Protein AF-A0A7J8FC69-F1 (afdb_monomer_lite)

Foldseek 3Di:
DDDPPPPPDPDDDPVDLVNVLVVLVVVLVVLVVVLVVLPVVLVVLVVVLVVQVPDDDPSPDDDVVNVVSVVVNVVSVVSNVVSVVVSVVSVVVSVVSVVVVVVVVVVVVVVVVVVVVVVVVVPDDPPDPPDDDDDDPPDDDPDPPPPDDDPPDPPPDPPDDDDDDDDDDDDDDDDDDDDDDPDDQDFDDDDPDGDRDPDDDD

Organism: Molossus molossus (NCBI:txid27622)

Sequence (202 aa):
MHHIRSARRRGSSAMRPTTRLKAGAQMKESAEKNLQAKNLPLDVAIECLTLRDSRRDIDVVKDPVEEELHKEVEAIDATKKALQQKISQAFEKLCLLQEVRQQLNSDHRDKMETLDIDRGCLSLNLKSPNISLKINPTRVPDKPTMNLKPRGLQRNLPSGSGCGRWRKCTVSSSGKRRIPCRRSLSCRRTSGTWRRICTESY

Secondary structure (DSSP, 8-state):
----------------HHHHHHHHHHHHHHHHHHHHHTHHHHHHHHHHHHHHHT--GGG----HHHHHHHHHHHHHHHHHHHHHHHHHHHHHHHHHHHHHHHHHHHHHHHHHHHHHHHHHHHH--TTSTT----S-TT---SS-------------------------PPP--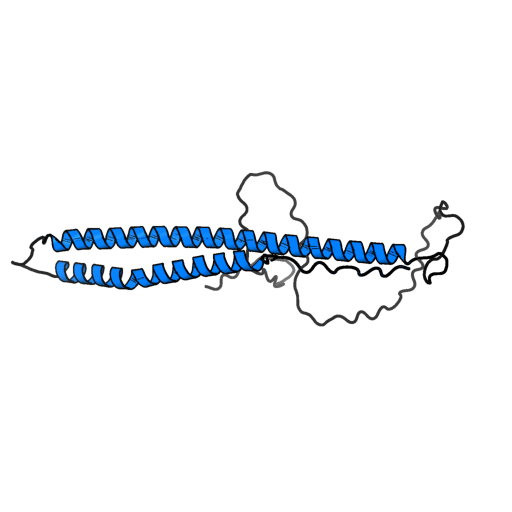---PPP---S-------TTS---------

Structure (mmCIF, N/CA/C/O backbone):
data_AF-A0A7J8FC69-F1
#
_entry.id   AF-A0A7J8FC69-F1
#
loop_
_atom_site.group_PDB
_atom_site.id
_atom_site.type_symbol
_atom_site.label_atom_id
_atom_site.label_alt_id
_atom_site.label_comp_id
_atom_site.label_asym_id
_atom_site.label_entity_id
_atom_site.label_seq_id
_atom_site.pdbx_PDB_ins_code
_atom_site.Cartn_x
_atom_site.Cartn_y
_atom_site.Cartn_z
_atom_site.occupancy
_atom_site.B_iso_or_equiv
_atom_site.auth_seq_id
_atom_site.auth_comp_id
_atom_site.auth_asym_id
_atom_site.auth_atom_id
_atom_site.pdbx_PDB_model_num
ATOM 1 N N . MET A 1 1 ? 10.308 39.105 -46.526 1.00 40.44 1 MET A N 1
ATOM 2 C CA . MET A 1 1 ? 9.694 37.759 -46.634 1.00 40.44 1 MET A CA 1
ATOM 3 C C . MET A 1 1 ? 10.745 36.752 -46.166 1.00 40.44 1 MET A C 1
ATOM 5 O O . MET A 1 1 ? 11.813 36.779 -46.742 1.00 40.44 1 MET A O 1
ATOM 9 N N . HIS A 1 2 ? 10.660 35.940 -45.111 1.00 41.66 2 HIS A N 1
ATOM 10 C CA . HIS A 1 2 ? 9.588 35.449 -44.247 1.00 41.66 2 HIS A CA 1
ATOM 11 C C . HIS A 1 2 ? 10.100 35.360 -42.795 1.00 41.66 2 HIS A C 1
ATOM 13 O O . HIS A 1 2 ? 11.166 34.807 -42.538 1.00 41.66 2 HIS A O 1
ATOM 19 N N . HIS A 1 3 ? 9.308 35.853 -41.841 1.00 45.75 3 HIS A N 1
ATOM 20 C CA . HIS A 1 3 ? 9.455 35.532 -40.424 1.00 45.75 3 HIS A CA 1
ATOM 21 C C . HIS A 1 3 ? 8.975 34.097 -40.180 1.00 45.75 3 HIS A C 1
ATOM 23 O O . HIS A 1 3 ? 7.775 33.838 -40.242 1.00 45.75 3 HIS A O 1
ATOM 29 N N . ILE A 1 4 ? 9.873 33.181 -39.821 1.00 56.91 4 ILE A N 1
ATOM 30 C CA . ILE A 1 4 ? 9.474 31.916 -39.194 1.00 56.91 4 ILE A CA 1
ATOM 31 C C . ILE A 1 4 ? 9.491 32.141 -37.682 1.00 56.91 4 ILE A C 1
ATOM 33 O O . ILE A 1 4 ? 10.480 31.905 -36.990 1.00 56.91 4 ILE A O 1
ATOM 37 N N . ARG A 1 5 ? 8.370 32.648 -37.155 1.00 49.91 5 ARG A N 1
ATOM 38 C CA . ARG A 1 5 ? 8.049 32.518 -35.730 1.00 49.91 5 ARG A CA 1
ATOM 39 C C . ARG A 1 5 ? 7.792 31.036 -35.467 1.00 49.91 5 ARG A C 1
ATOM 41 O O . ARG A 1 5 ? 6.669 30.564 -35.614 1.00 49.91 5 ARG A O 1
ATOM 48 N N . SER A 1 6 ? 8.825 30.302 -35.067 1.00 47.47 6 SER A N 1
ATOM 49 C CA . SER A 1 6 ? 8.649 28.971 -34.492 1.00 47.47 6 SER A CA 1
ATOM 50 C C . SER A 1 6 ? 7.930 29.123 -33.158 1.00 47.47 6 SER A C 1
ATOM 52 O O . SER A 1 6 ? 8.530 29.401 -32.119 1.00 47.47 6 SER A O 1
ATOM 54 N N . ALA A 1 7 ? 6.608 28.984 -33.213 1.00 47.94 7 ALA A N 1
ATOM 55 C CA . ALA A 1 7 ? 5.737 28.867 -32.065 1.00 47.94 7 ALA A CA 1
ATOM 56 C C . ALA A 1 7 ? 6.211 27.684 -31.209 1.00 47.94 7 ALA A C 1
ATOM 58 O O . ALA A 1 7 ? 5.885 26.524 -31.468 1.00 47.94 7 ALA A O 1
ATOM 59 N N . ARG A 1 8 ? 6.998 27.973 -30.168 1.00 55.84 8 ARG A N 1
ATOM 60 C CA . ARG A 1 8 ? 7.216 27.049 -29.057 1.00 55.84 8 ARG A CA 1
ATOM 61 C C . ARG A 1 8 ? 5.843 26.847 -28.423 1.00 55.84 8 ARG A C 1
ATOM 63 O O . ARG A 1 8 ? 5.393 27.702 -27.662 1.00 55.84 8 ARG A O 1
ATOM 70 N N . ARG A 1 9 ? 5.159 25.765 -28.814 1.00 55.59 9 ARG A N 1
ATOM 71 C CA . ARG A 1 9 ? 3.874 25.335 -28.256 1.00 55.59 9 ARG A CA 1
ATOM 72 C C . ARG A 1 9 ? 4.022 25.281 -26.735 1.00 55.59 9 ARG A C 1
ATOM 74 O O . ARG A 1 9 ? 4.600 24.352 -26.182 1.00 55.59 9 ARG A O 1
ATOM 81 N N . ARG A 1 10 ? 3.561 26.338 -26.070 1.00 59.72 10 ARG A N 1
ATOM 82 C CA . ARG A 1 10 ? 3.204 26.323 -24.657 1.00 59.72 10 ARG A CA 1
ATOM 83 C C . ARG A 1 10 ? 1.791 25.753 -24.611 1.00 59.72 10 ARG A C 1
ATOM 85 O O . ARG A 1 10 ? 0.886 26.339 -25.190 1.00 59.72 10 ARG A O 1
ATOM 92 N N . GLY A 1 11 ? 1.647 24.594 -23.985 1.00 43.25 11 GLY A N 1
ATOM 93 C CA . GLY A 1 11 ? 0.393 23.851 -23.840 1.00 43.25 11 GLY A CA 1
ATOM 94 C C . GLY A 1 11 ? 0.705 22.357 -23.909 1.00 43.25 11 GLY A C 1
ATOM 95 O O . GLY A 1 11 ? 1.395 21.926 -24.822 1.00 43.25 11 GLY A O 1
ATOM 96 N N . SER A 1 12 ? 0.334 21.497 -22.975 1.00 43.38 12 SER A N 1
ATOM 97 C CA . SER A 1 12 ? -0.547 21.605 -21.820 1.00 43.38 12 SER A CA 1
ATOM 98 C C . SER A 1 12 ? -0.129 20.507 -20.849 1.00 43.38 12 SER A C 1
ATOM 100 O O . SER A 1 12 ? 0.251 19.427 -21.289 1.00 43.38 12 SER A O 1
ATOM 102 N N . SER A 1 13 ? -0.213 20.781 -19.547 1.00 41.53 13 SER A N 1
ATOM 103 C CA . SER A 1 13 ? -0.458 19.785 -18.494 1.00 41.53 13 SER A CA 1
ATOM 104 C C . SER A 1 13 ? 0.166 18.394 -18.711 1.00 41.53 13 SER A C 1
ATOM 106 O O . SER A 1 13 ? -0.524 17.377 -18.755 1.00 41.53 13 SER A O 1
ATOM 108 N N . ALA A 1 14 ? 1.494 18.315 -18.833 1.00 47.09 14 ALA A N 1
ATOM 109 C CA . ALA A 1 14 ? 2.171 17.047 -18.611 1.00 47.09 14 ALA A CA 1
ATOM 110 C C . ALA A 1 14 ? 2.069 16.767 -17.110 1.00 47.09 14 ALA A C 1
ATOM 112 O O . ALA A 1 14 ? 2.935 17.176 -16.331 1.00 47.09 14 ALA A O 1
ATOM 113 N N . MET A 1 15 ? 0.968 16.136 -16.699 1.00 46.81 15 MET A N 1
ATOM 114 C CA . MET A 1 15 ? 0.813 15.540 -15.383 1.00 46.81 15 MET A CA 1
ATOM 115 C C . MET A 1 15 ? 2.023 14.623 -15.182 1.00 46.81 15 MET A C 1
ATOM 117 O O . MET A 1 15 ? 2.088 13.518 -15.718 1.00 46.81 15 MET A O 1
ATOM 121 N N . ARG A 1 16 ? 3.056 15.144 -14.504 1.00 58.38 16 ARG A N 1
ATOM 122 C CA . ARG A 1 16 ? 4.351 14.469 -14.388 1.00 58.38 16 ARG A CA 1
ATOM 123 C C . ARG A 1 16 ? 4.110 13.079 -13.793 1.00 58.38 16 ARG A C 1
ATOM 125 O O . ARG A 1 16 ? 3.291 12.975 -12.876 1.00 58.38 16 ARG A O 1
ATOM 132 N N . PRO A 1 17 ? 4.873 12.043 -14.186 1.00 59.81 17 PRO A N 1
ATOM 133 C CA . PRO A 1 17 ? 4.832 10.714 -13.558 1.00 59.81 17 PRO A CA 1
ATOM 134 C C . PRO A 1 17 ? 4.949 10.739 -12.019 1.00 59.81 17 PRO A C 1
ATOM 136 O O . PRO A 1 17 ? 4.595 9.787 -11.329 1.00 59.81 17 PRO A O 1
ATOM 139 N N . THR A 1 18 ? 5.430 11.851 -11.458 1.00 66.31 18 THR A N 1
ATOM 140 C CA . THR A 1 18 ? 5.506 12.123 -10.022 1.00 66.31 18 THR A CA 1
ATOM 141 C C . THR A 1 18 ? 4.149 12.317 -9.345 1.00 66.31 18 THR A C 1
ATOM 143 O O . THR A 1 18 ? 4.037 12.010 -8.167 1.00 66.31 18 THR A O 1
ATOM 146 N N . THR A 1 19 ? 3.124 12.799 -10.044 1.00 78.94 19 THR A N 1
ATOM 147 C CA . THR A 1 19 ? 1.795 13.088 -9.470 1.00 78.94 19 THR A CA 1
ATOM 148 C C . THR A 1 19 ? 1.092 11.820 -8.994 1.00 78.94 19 THR A C 1
ATOM 150 O O . THR A 1 19 ? 0.672 11.755 -7.846 1.00 78.94 19 THR A O 1
ATOM 153 N N . ARG A 1 20 ? 1.063 10.771 -9.825 1.00 83.19 20 ARG A N 1
ATOM 154 C CA . ARG A 1 20 ? 0.452 9.478 -9.487 1.00 83.19 20 ARG A CA 1
ATOM 155 C C . ARG A 1 20 ? 1.191 8.763 -8.356 1.00 83.19 20 ARG A C 1
ATOM 157 O O . ARG A 1 20 ? 0.558 8.172 -7.491 1.00 83.19 20 ARG A O 1
ATOM 164 N N . LEU A 1 21 ? 2.523 8.862 -8.333 1.00 87.25 21 LEU A N 1
ATOM 165 C CA . LEU A 1 21 ? 3.351 8.337 -7.242 1.00 87.25 21 LEU A CA 1
ATOM 166 C C . LEU A 1 21 ? 3.119 9.087 -5.926 1.00 87.25 21 LEU A C 1
ATOM 168 O O . LEU A 1 21 ? 3.006 8.455 -4.882 1.00 87.25 21 LEU A O 1
ATOM 172 N N . LYS A 1 22 ? 3.020 10.421 -5.973 1.00 88.69 22 LYS A N 1
ATOM 173 C CA . LYS A 1 22 ? 2.695 11.248 -4.802 1.00 88.69 22 LYS A CA 1
ATOM 174 C C . LYS A 1 22 ? 1.292 10.945 -4.280 1.00 88.69 22 LYS A C 1
ATOM 176 O O . LYS A 1 22 ? 1.143 10.711 -3.090 1.00 88.69 22 LYS A O 1
ATOM 181 N N . ALA A 1 23 ? 0.301 10.872 -5.164 1.00 87.75 23 ALA A N 1
ATOM 182 C CA . ALA A 1 23 ? -1.069 10.521 -4.802 1.00 87.75 23 ALA A CA 1
ATOM 183 C C . ALA A 1 23 ? -1.153 9.115 -4.185 1.00 87.75 23 ALA A C 1
ATOM 185 O O . ALA A 1 23 ? -1.782 8.934 -3.150 1.00 87.75 23 ALA A O 1
ATOM 186 N N . GLY A 1 24 ? -0.464 8.121 -4.761 1.00 86.94 24 GLY A N 1
ATOM 187 C CA . GLY A 1 24 ? -0.402 6.776 -4.183 1.00 86.94 24 GLY A CA 1
ATOM 188 C C . GLY A 1 24 ? 0.260 6.743 -2.800 1.00 86.94 24 GLY A C 1
ATOM 189 O O . GLY A 1 24 ? -0.205 6.022 -1.921 1.00 86.94 24 GLY A O 1
ATOM 190 N N . ALA A 1 25 ? 1.308 7.545 -2.584 1.00 90.50 25 ALA A N 1
ATOM 191 C CA . ALA A 1 25 ? 1.977 7.657 -1.288 1.00 90.50 25 ALA A CA 1
ATOM 192 C C . ALA A 1 25 ? 1.081 8.327 -0.236 1.00 90.50 25 ALA A C 1
ATOM 194 O O . ALA A 1 25 ? 0.984 7.821 0.876 1.00 90.50 25 ALA A O 1
ATOM 195 N N . GLN A 1 26 ? 0.371 9.395 -0.609 1.00 90.56 26 GLN A N 1
ATOM 196 C CA . GLN A 1 26 ? -0.608 10.055 0.259 1.00 90.56 26 GLN A CA 1
ATOM 197 C C . GLN A 1 26 ? -1.747 9.108 0.644 1.00 90.56 26 GLN A C 1
ATOM 199 O O . GLN A 1 26 ? -2.079 9.001 1.815 1.00 90.56 26 GLN A O 1
ATOM 204 N N . MET A 1 27 ? -2.295 8.357 -0.316 1.00 88.62 27 MET A N 1
ATOM 205 C CA . MET A 1 27 ? -3.343 7.362 -0.053 1.00 88.62 27 MET A CA 1
ATOM 206 C C . MET A 1 27 ? -2.881 6.281 0.936 1.00 88.62 27 MET A C 1
ATOM 208 O O . MET A 1 27 ? -3.638 5.905 1.830 1.00 88.62 27 MET A O 1
ATOM 212 N N . LYS A 1 28 ? -1.638 5.795 0.795 1.00 93.25 28 LYS A N 1
ATOM 213 C CA . LYS A 1 28 ? -1.027 4.847 1.738 1.00 93.25 28 LYS A CA 1
ATOM 214 C C . LYS A 1 28 ? -0.892 5.469 3.132 1.00 93.25 28 LYS A C 1
ATOM 216 O O . LYS A 1 28 ? -1.333 4.867 4.103 1.00 93.25 28 LYS A O 1
ATOM 221 N N . GLU A 1 29 ? -0.332 6.672 3.221 1.00 93.25 29 GLU A N 1
ATOM 222 C CA . GLU A 1 29 ? -0.114 7.377 4.490 1.00 93.25 29 GLU A CA 1
ATOM 223 C C . GLU A 1 29 ? -1.435 7.677 5.214 1.00 93.25 29 GLU A C 1
ATOM 225 O O . GLU A 1 29 ? -1.555 7.452 6.416 1.00 93.25 29 GLU A O 1
ATOM 230 N N . SER A 1 30 ? -2.460 8.132 4.491 1.00 91.94 30 SER A N 1
ATOM 231 C CA . SER A 1 30 ? -3.799 8.338 5.047 1.00 91.94 30 SER A CA 1
ATOM 232 C C . SER A 1 30 ? -4.405 7.035 5.572 1.00 91.94 30 SER A C 1
ATOM 234 O O . SER A 1 30 ? -5.019 7.034 6.636 1.00 91.94 30 SER A O 1
ATOM 236 N N . ALA A 1 31 ? -4.212 5.912 4.872 1.00 90.25 31 ALA A N 1
ATOM 237 C CA . ALA A 1 31 ? -4.670 4.608 5.346 1.00 90.25 31 ALA A CA 1
ATOM 238 C C . ALA A 1 31 ? -3.912 4.139 6.603 1.00 90.25 31 ALA A C 1
ATOM 240 O O . ALA A 1 31 ? -4.534 3.585 7.507 1.00 90.25 31 ALA A O 1
ATOM 241 N N . GLU A 1 32 ? -2.606 4.405 6.698 1.00 93.06 32 GLU A N 1
ATOM 242 C CA . GLU A 1 32 ? -1.789 4.124 7.890 1.00 93.06 32 GLU A CA 1
ATOM 243 C C . GLU A 1 32 ? -2.234 4.962 9.096 1.00 93.06 32 GLU A C 1
ATOM 245 O O . GLU A 1 32 ? -2.410 4.421 10.187 1.00 93.06 32 GLU A O 1
ATOM 250 N N . LYS A 1 33 ? -2.514 6.255 8.895 1.00 93.81 33 LYS A N 1
ATOM 251 C CA . LYS A 1 33 ? -3.076 7.129 9.939 1.00 93.81 33 LYS A CA 1
ATOM 252 C C . LYS A 1 33 ? -4.444 6.644 10.410 1.00 93.81 33 LYS A C 1
ATOM 254 O O . LYS A 1 33 ? -4.688 6.573 11.610 1.00 93.81 33 LYS A O 1
ATOM 259 N N . ASN A 1 34 ? -5.316 6.251 9.481 1.00 91.12 34 ASN A N 1
ATOM 260 C CA . ASN A 1 34 ? -6.622 5.689 9.825 1.00 91.12 34 ASN A CA 1
ATOM 261 C C . ASN A 1 34 ? -6.489 4.381 10.615 1.00 91.12 34 ASN A C 1
ATOM 263 O O . ASN A 1 34 ? -7.255 4.163 11.546 1.00 91.12 34 ASN A O 1
ATOM 267 N N . LEU A 1 35 ? -5.516 3.527 10.280 1.00 93.31 35 LEU A N 1
ATOM 268 C CA . LEU A 1 35 ? -5.241 2.302 11.031 1.00 93.31 35 LEU A CA 1
ATOM 269 C C . LEU A 1 35 ? -4.791 2.618 12.466 1.00 93.31 35 LEU A C 1
ATOM 271 O O . LEU A 1 35 ? -5.287 2.006 13.406 1.00 93.31 35 LEU A O 1
ATOM 275 N N . GLN A 1 36 ? -3.898 3.597 12.635 1.00 93.56 36 GLN A N 1
ATOM 276 C CA . GLN A 1 36 ? -3.433 4.045 13.951 1.00 93.56 36 GLN A CA 1
ATOM 277 C C . GLN A 1 36 ? -4.564 4.646 14.790 1.00 93.56 36 GLN A C 1
ATOM 279 O O . GLN A 1 36 ? -4.689 4.324 15.969 1.00 93.56 36 GLN A O 1
ATOM 284 N N . ALA A 1 37 ? -5.434 5.450 14.176 1.00 94.00 37 ALA A N 1
ATOM 285 C CA . ALA A 1 37 ? -6.591 6.041 14.845 1.00 94.00 37 ALA A CA 1
ATOM 286 C C . ALA A 1 37 ? -7.589 4.992 15.372 1.00 94.00 37 ALA A C 1
ATOM 288 O O . ALA A 1 37 ? -8.371 5.295 16.267 1.00 94.00 37 ALA A O 1
ATOM 289 N N . LYS A 1 38 ? -7.569 3.761 14.839 1.00 92.06 38 LYS A N 1
ATOM 290 C CA . LYS A 1 38 ? -8.400 2.642 15.310 1.00 92.06 38 LYS A CA 1
ATOM 291 C C . LYS A 1 38 ? -7.775 1.836 16.453 1.00 92.06 38 LYS A C 1
ATOM 293 O O . LYS A 1 38 ? -8.448 0.958 16.975 1.00 92.06 38 LYS A O 1
ATOM 298 N N . ASN A 1 39 ? -6.532 2.113 16.854 1.00 92.50 39 ASN A N 1
ATOM 299 C CA . ASN A 1 39 ? -5.912 1.431 17.996 1.00 92.50 39 ASN A CA 1
ATOM 300 C C . ASN A 1 39 ? -6.517 1.893 19.323 1.00 92.50 39 ASN A C 1
ATOM 302 O O . ASN A 1 39 ? -7.010 1.062 20.067 1.00 92.50 39 ASN A O 1
ATOM 306 N N . LEU A 1 40 ? -6.595 3.207 19.553 1.00 94.50 40 LEU A N 1
ATOM 307 C CA . LEU A 1 40 ? -7.176 3.756 20.781 1.00 94.50 40 LEU A CA 1
ATOM 308 C C . LEU A 1 40 ? -8.606 3.251 21.077 1.00 94.50 40 LEU A C 1
ATOM 310 O O . LEU A 1 40 ? -8.830 2.781 22.187 1.00 94.50 40 LEU A O 1
ATOM 314 N N . PRO A 1 41 ? -9.578 3.298 20.141 1.00 92.88 41 PRO A N 1
ATOM 315 C CA . PRO A 1 41 ? -10.919 2.782 20.422 1.00 92.88 41 PRO A CA 1
ATOM 316 C C . PRO A 1 41 ? -10.943 1.264 20.649 1.00 92.88 41 PRO A C 1
ATOM 318 O O . PRO A 1 41 ? -11.779 0.792 21.408 1.00 92.88 41 PRO A O 1
ATOM 321 N N . LEU A 1 42 ? -10.023 0.501 20.041 1.00 94.50 42 LEU A N 1
ATOM 322 C CA . LEU A 1 42 ? -9.895 -0.931 20.321 1.00 94.50 42 LEU A CA 1
ATOM 323 C C . LEU A 1 42 ? -9.416 -1.168 21.756 1.00 94.50 42 LEU A C 1
ATOM 325 O O . LEU A 1 42 ? -9.995 -1.987 22.458 1.00 94.50 42 LEU A O 1
ATOM 329 N N . ASP A 1 43 ? -8.385 -0.440 22.185 1.00 94.50 43 ASP A N 1
ATOM 330 C CA . ASP A 1 43 ? -7.809 -0.580 23.524 1.00 94.50 43 ASP A CA 1
ATOM 331 C C . ASP A 1 43 ? -8.847 -0.234 24.601 1.00 94.50 43 ASP A C 1
ATOM 333 O O . ASP A 1 43 ? -9.001 -0.980 25.563 1.00 94.50 43 ASP A O 1
ATOM 337 N N . VAL A 1 44 ? -9.631 0.831 24.392 1.00 95.62 44 VAL A N 1
ATOM 338 C CA . VAL A 1 44 ? -10.727 1.224 25.296 1.00 95.62 44 VAL A CA 1
ATOM 339 C C . VAL A 1 44 ? -11.832 0.165 25.342 1.00 95.62 44 VAL A C 1
ATOM 341 O O . VAL A 1 44 ? -12.317 -0.162 26.424 1.00 95.62 44 VAL A O 1
ATOM 344 N N . ALA A 1 45 ? -12.235 -0.388 24.194 1.00 92.94 45 ALA A N 1
ATOM 345 C CA . ALA A 1 45 ? -13.246 -1.444 24.148 1.00 92.94 45 ALA A CA 1
ATOM 346 C C . ALA A 1 45 ? -12.765 -2.713 24.874 1.00 92.94 45 ALA A C 1
ATOM 348 O O . ALA A 1 45 ? -13.511 -3.303 25.653 1.00 92.94 45 ALA A O 1
ATOM 349 N N . ILE A 1 46 ? -11.498 -3.098 24.690 1.00 93.81 46 ILE A N 1
ATOM 350 C CA . ILE A 1 46 ? -10.892 -4.221 25.415 1.00 93.81 46 ILE A CA 1
ATOM 351 C C . ILE A 1 46 ? -10.837 -3.922 26.915 1.00 93.81 46 ILE A C 1
ATOM 353 O O . ILE A 1 46 ? -11.251 -4.761 27.707 1.00 93.81 46 ILE A O 1
ATOM 357 N N . GLU A 1 47 ? -10.386 -2.734 27.321 1.00 94.38 47 GLU A N 1
ATOM 358 C CA . GLU A 1 47 ? -10.333 -2.341 28.733 1.00 94.38 47 GLU A CA 1
ATOM 359 C C . GLU A 1 47 ? -11.724 -2.426 29.379 1.00 94.38 47 GLU A C 1
ATOM 361 O O . GLU A 1 47 ? -11.890 -3.025 30.442 1.00 94.38 47 GLU A O 1
ATOM 366 N N . CYS A 1 48 ? -12.757 -1.933 28.697 1.00 92.31 48 CYS A N 1
ATOM 367 C CA . CYS A 1 48 ? -14.129 -1.999 29.187 1.00 92.31 48 CYS A CA 1
ATOM 368 C C . CYS A 1 48 ? -14.653 -3.443 29.314 1.00 92.31 48 CYS A C 1
ATOM 370 O O . CYS A 1 48 ? -15.372 -3.731 30.273 1.00 92.31 48 CYS A O 1
ATOM 372 N N . LEU A 1 49 ? -14.282 -4.354 28.403 1.00 91.00 49 LEU A N 1
ATOM 373 C CA . LEU A 1 49 ? -14.550 -5.791 2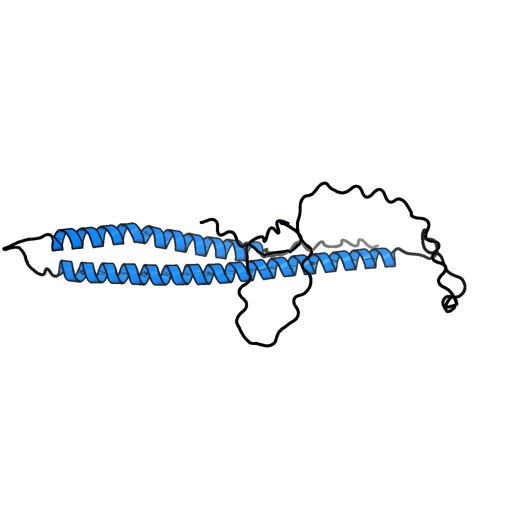8.556 1.00 91.00 49 LEU A CA 1
ATOM 374 C C . LEU A 1 49 ? -13.809 -6.363 29.769 1.00 91.00 49 LEU A C 1
ATOM 376 O O . LEU A 1 49 ? -14.437 -6.978 30.622 1.00 91.00 49 LEU A O 1
ATOM 380 N N . THR A 1 50 ? -12.513 -6.076 29.925 1.00 91.38 50 THR A N 1
ATOM 381 C CA . THR A 1 50 ? -11.731 -6.593 31.062 1.00 91.38 50 THR A CA 1
ATOM 382 C C . THR A 1 50 ? -12.266 -6.124 32.418 1.00 91.38 50 THR A C 1
ATOM 384 O O . THR A 1 50 ? -12.277 -6.891 33.380 1.00 91.38 50 THR A O 1
ATOM 387 N N . LEU A 1 51 ? -12.763 -4.884 32.508 1.00 90.12 51 LEU A N 1
ATOM 388 C CA . LEU A 1 51 ? -13.412 -4.370 33.715 1.00 90.12 51 LEU A CA 1
ATOM 389 C C . LEU A 1 51 ? -14.734 -5.095 34.003 1.00 90.12 51 LEU A C 1
ATOM 391 O O . LEU A 1 51 ? -15.030 -5.366 35.167 1.00 90.12 51 LEU A O 1
ATOM 395 N N . ARG A 1 52 ? -15.515 -5.448 32.975 1.00 86.50 52 ARG A N 1
ATOM 396 C CA . ARG A 1 52 ? -16.744 -6.245 33.141 1.00 86.50 52 ARG A CA 1
ATOM 397 C C . ARG A 1 52 ? -16.451 -7.685 33.549 1.00 86.50 52 ARG A C 1
ATOM 399 O O . ARG A 1 52 ? -17.082 -8.164 34.486 1.00 86.50 52 ARG A O 1
ATOM 406 N N . ASP A 1 53 ? -15.434 -8.304 32.958 1.00 85.56 53 ASP A N 1
ATOM 407 C CA . ASP A 1 53 ? -14.968 -9.652 33.312 1.00 85.56 53 ASP A CA 1
ATOM 408 C C . ASP A 1 53 ? -14.444 -9.737 34.754 1.00 85.56 53 ASP A C 1
ATOM 410 O O . ASP A 1 53 ? -14.409 -10.809 35.355 1.00 85.56 53 ASP A O 1
ATOM 414 N N . SER A 1 54 ? -14.027 -8.606 35.335 1.00 84.88 54 SER A N 1
ATOM 415 C CA . SER A 1 54 ? -13.511 -8.551 36.706 1.00 84.88 54 SER A CA 1
ATOM 416 C C . SER A 1 54 ? -14.592 -8.600 37.798 1.00 84.88 54 SER A C 1
ATOM 418 O O . SER A 1 54 ? -14.248 -8.737 38.978 1.00 84.88 54 SER A O 1
ATOM 420 N N . ARG A 1 55 ? -15.881 -8.500 37.431 1.00 84.88 55 ARG A N 1
ATOM 421 C CA . ARG A 1 55 ? -17.016 -8.577 38.368 1.00 84.88 55 ARG A CA 1
ATOM 422 C C . ARG A 1 55 ? -17.060 -9.951 39.048 1.00 84.88 55 ARG A C 1
ATOM 424 O O . ARG A 1 55 ? -16.781 -10.976 38.430 1.00 84.88 55 ARG A O 1
ATOM 431 N N . ARG A 1 56 ? -17.400 -9.981 40.339 1.00 77.94 56 ARG A N 1
ATOM 432 C CA . ARG A 1 56 ? -17.471 -11.207 41.155 1.00 77.94 56 ARG A CA 1
ATOM 433 C C . ARG A 1 56 ? -18.817 -11.303 41.869 1.00 77.94 56 ARG A C 1
ATOM 435 O O . ARG A 1 56 ? -19.482 -10.296 42.092 1.00 77.94 56 ARG A O 1
ATOM 442 N N . ASP A 1 57 ? -19.171 -12.523 42.253 1.00 73.06 57 ASP A N 1
ATOM 443 C CA . ASP A 1 57 ? -20.328 -12.854 43.088 1.00 73.06 57 ASP A CA 1
ATOM 444 C C . ASP A 1 57 ? -21.689 -12.463 42.472 1.00 73.06 57 ASP A C 1
ATOM 446 O O . ASP A 1 57 ? -22.062 -12.989 41.427 1.00 73.06 57 ASP A O 1
ATOM 450 N N . ILE A 1 58 ? -22.470 -11.595 43.121 1.00 61.62 58 ILE A N 1
ATOM 451 C CA . ILE A 1 58 ? -23.886 -11.331 42.784 1.00 61.62 58 ILE A CA 1
ATOM 452 C C . ILE A 1 58 ? -24.028 -10.532 41.466 1.00 61.62 58 ILE A C 1
ATOM 454 O O . ILE A 1 58 ? -25.079 -10.572 40.832 1.00 61.62 58 ILE A O 1
ATOM 458 N N . ASP A 1 59 ? -22.952 -9.875 41.016 1.00 68.19 59 ASP A N 1
ATOM 459 C CA . ASP A 1 59 ? -22.898 -9.019 39.819 1.00 68.19 59 ASP A CA 1
ATOM 460 C C . ASP A 1 59 ? -22.448 -9.752 38.537 1.00 68.19 59 ASP A C 1
ATOM 462 O O . ASP A 1 59 ? -22.126 -9.111 37.530 1.00 68.19 59 ASP A O 1
ATOM 466 N N . VAL A 1 60 ? -22.423 -11.093 38.535 1.00 70.12 60 VAL A N 1
ATOM 467 C CA . VAL A 1 60 ? -22.193 -11.898 37.317 1.00 70.12 60 VAL A CA 1
ATOM 468 C C . VAL A 1 60 ? -23.466 -11.891 36.465 1.00 70.12 60 VAL A C 1
ATOM 470 O O . VAL A 1 60 ? -24.222 -12.860 36.393 1.00 70.12 60 VAL A O 1
ATOM 473 N N . VAL A 1 61 ? -23.720 -10.748 35.836 1.00 71.75 61 VAL A N 1
ATOM 474 C CA . VAL A 1 61 ? -24.843 -10.521 34.929 1.00 71.75 61 VAL A CA 1
ATOM 475 C C . VAL A 1 61 ? -24.291 -10.324 33.527 1.00 71.75 61 VAL A C 1
ATOM 477 O O . VAL A 1 61 ? -23.422 -9.484 33.308 1.00 71.75 61 VAL A O 1
ATOM 480 N N . LYS A 1 62 ? -24.811 -11.101 32.573 1.00 75.62 62 LYS A N 1
ATOM 481 C CA . LYS A 1 62 ? -24.554 -10.867 31.152 1.00 75.62 62 LYS A CA 1
ATOM 482 C C . LYS A 1 62 ? -25.390 -9.683 30.695 1.00 75.62 62 LYS A C 1
ATOM 484 O O . LYS A 1 62 ? -26.604 -9.803 30.526 1.00 75.62 62 LYS A O 1
ATOM 489 N N . ASP A 1 63 ? -24.726 -8.550 30.518 1.00 83.69 63 ASP A N 1
ATOM 490 C CA . ASP A 1 63 ? -25.369 -7.315 30.094 1.00 83.69 63 ASP A CA 1
ATOM 491 C C . ASP A 1 63 ? -25.447 -7.253 28.559 1.00 83.69 63 ASP A C 1
ATOM 493 O O . ASP A 1 63 ? -24.482 -7.610 27.878 1.00 83.69 63 ASP A O 1
ATOM 497 N N . PRO A 1 64 ? -26.517 -6.683 27.976 1.00 86.56 64 PRO A N 1
ATOM 498 C CA . PRO A 1 64 ? -26.576 -6.445 26.529 1.00 86.56 64 PRO A CA 1
ATOM 499 C C . PRO A 1 64 ? -25.427 -5.544 26.042 1.00 86.56 64 PRO A C 1
ATOM 501 O O . PRO A 1 64 ? -25.020 -5.608 24.887 1.00 86.56 64 PRO A O 1
ATOM 504 N N . VAL A 1 65 ? -24.859 -4.719 26.928 1.00 87.38 65 VAL A N 1
ATOM 505 C CA . VAL A 1 65 ? -23.719 -3.849 26.609 1.00 87.38 65 VAL A CA 1
ATOM 506 C C . VAL A 1 65 ? -22.420 -4.643 26.419 1.00 87.38 65 VAL A C 1
ATOM 508 O O . VAL A 1 65 ? -21.540 -4.199 25.689 1.00 87.38 65 VAL A O 1
ATOM 511 N N . GLU A 1 66 ? -22.274 -5.803 27.059 1.00 88.06 66 GLU A N 1
ATOM 512 C CA . GLU A 1 66 ? -21.126 -6.696 26.857 1.00 88.06 66 GLU A CA 1
ATOM 513 C C . GLU A 1 66 ? -21.161 -7.320 25.456 1.00 88.06 66 GLU A C 1
ATOM 515 O O . GLU A 1 66 ? -20.158 -7.291 24.742 1.00 88.06 66 GLU A O 1
ATOM 520 N N . GLU A 1 67 ? -22.340 -7.771 25.011 1.00 89.88 67 GLU A N 1
ATOM 521 C CA . GLU A 1 67 ? -22.540 -8.275 23.647 1.00 89.88 67 GLU A CA 1
ATOM 522 C C . GLU A 1 67 ? -22.243 -7.206 22.587 1.00 89.88 67 GLU A C 1
ATOM 524 O O . GLU A 1 67 ? -21.575 -7.487 21.590 1.00 89.88 67 GLU A O 1
ATOM 529 N N . GLU A 1 68 ? -22.701 -5.968 22.797 1.00 92.44 68 GLU A N 1
ATOM 530 C CA . GLU A 1 68 ? -22.404 -4.863 21.880 1.00 92.44 68 GLU A CA 1
ATOM 531 C C . GLU A 1 68 ? -20.912 -4.496 21.862 1.00 92.44 68 GLU A C 1
ATOM 533 O O . GLU A 1 68 ? -20.374 -4.212 20.792 1.00 92.44 68 GLU A O 1
ATOM 538 N N . LEU A 1 69 ? -20.205 -4.579 22.997 1.00 93.12 69 LEU A N 1
ATOM 539 C CA . LEU A 1 69 ? -18.752 -4.369 23.021 1.00 93.12 69 LEU A CA 1
ATOM 540 C C . LEU A 1 69 ? -17.997 -5.445 22.239 1.00 93.12 69 LEU A C 1
ATOM 542 O O . LEU A 1 69 ? -17.054 -5.124 21.516 1.00 93.12 69 LEU A O 1
ATOM 546 N N . HIS A 1 70 ? -18.406 -6.711 22.341 1.00 93.25 70 HIS A N 1
ATOM 547 C CA . HIS A 1 70 ? -17.816 -7.774 21.526 1.00 93.25 70 HIS A CA 1
ATOM 548 C C . HIS A 1 70 ? -18.014 -7.512 20.029 1.00 93.25 70 HIS A C 1
ATOM 550 O O . HIS A 1 70 ? -17.054 -7.604 19.259 1.00 93.25 70 HIS A O 1
ATOM 556 N N . LYS A 1 71 ? -19.222 -7.100 19.617 1.00 94.75 71 LYS A N 1
ATOM 557 C CA . LYS A 1 71 ? -19.496 -6.701 18.225 1.00 94.75 71 LYS A CA 1
ATOM 558 C C . LYS A 1 71 ? -18.639 -5.510 17.793 1.00 94.75 71 LYS A C 1
ATOM 560 O O . LYS A 1 71 ? -18.151 -5.487 16.663 1.00 94.75 71 LYS A O 1
ATOM 565 N N . GLU A 1 72 ? -18.435 -4.527 18.669 1.00 94.19 72 GLU A N 1
ATOM 566 C CA . GLU A 1 72 ? -17.579 -3.371 18.394 1.00 94.19 72 GLU A CA 1
ATOM 567 C C . GLU A 1 72 ? -16.117 -3.787 18.175 1.00 94.19 72 GLU A C 1
ATOM 569 O O . GLU A 1 72 ? -15.513 -3.390 17.174 1.00 94.19 72 GLU A O 1
ATOM 574 N N . VAL A 1 73 ? -15.565 -4.638 19.046 1.00 95.12 73 VAL A N 1
ATOM 575 C CA . VAL A 1 73 ? -14.205 -5.183 18.906 1.00 95.12 73 VAL A CA 1
ATOM 576 C C . VAL A 1 73 ? -14.052 -5.926 17.578 1.00 95.12 73 VAL A C 1
ATOM 578 O O . VAL A 1 73 ? -13.127 -5.639 16.812 1.00 95.12 73 VAL A O 1
ATOM 581 N N . GLU A 1 74 ? -14.989 -6.818 17.248 1.00 95.75 74 GLU A N 1
ATOM 582 C CA . GLU A 1 74 ? -14.984 -7.553 15.979 1.00 95.75 74 GLU A CA 1
ATOM 583 C C . GLU A 1 74 ? -15.045 -6.617 14.762 1.00 95.75 74 GLU A C 1
ATOM 585 O O . GLU A 1 74 ? -14.301 -6.794 13.789 1.00 95.75 74 GLU A O 1
ATOM 590 N N . ALA A 1 75 ? -15.893 -5.586 14.813 1.00 96.12 75 ALA A N 1
ATOM 591 C CA . ALA A 1 75 ? -16.031 -4.603 13.744 1.00 96.12 75 ALA A CA 1
ATOM 592 C C . ALA A 1 75 ? -14.760 -3.753 13.565 1.00 96.12 75 ALA A C 1
ATOM 594 O O . ALA A 1 75 ? -14.335 -3.485 12.428 1.00 96.12 75 ALA A O 1
ATOM 595 N N . ILE A 1 76 ? -14.120 -3.342 14.665 1.00 94.50 76 ILE A N 1
ATOM 596 C CA . ILE A 1 76 ? -12.853 -2.607 14.632 1.00 94.50 76 ILE A CA 1
ATOM 597 C C . ILE A 1 76 ? -11.752 -3.492 14.042 1.00 94.50 76 ILE A C 1
ATOM 599 O O . ILE A 1 76 ? -11.038 -3.044 13.139 1.00 94.50 76 ILE A O 1
ATOM 603 N N . ASP A 1 77 ? -11.650 -4.753 14.454 1.00 95.25 77 ASP A N 1
ATOM 604 C CA . ASP A 1 77 ? -10.654 -5.689 13.929 1.00 95.25 77 ASP A CA 1
ATOM 605 C C . ASP A 1 77 ? -10.857 -6.009 12.448 1.00 95.25 77 ASP A C 1
ATOM 607 O O . ASP A 1 77 ? -9.894 -6.024 11.670 1.00 95.25 77 ASP A O 1
ATOM 611 N N . ALA A 1 78 ? -12.103 -6.207 12.014 1.00 95.88 78 ALA A N 1
ATOM 612 C CA . ALA A 1 78 ? -12.433 -6.362 10.600 1.00 95.88 78 ALA A CA 1
ATOM 613 C C . ALA A 1 78 ? -11.994 -5.128 9.793 1.00 95.88 78 ALA A C 1
ATOM 615 O O . ALA A 1 78 ? -11.367 -5.250 8.734 1.00 95.88 78 ALA A O 1
ATOM 616 N N . THR A 1 79 ? -12.241 -3.929 10.329 1.00 94.88 79 THR A N 1
ATOM 617 C CA . THR A 1 79 ? -11.820 -2.666 9.712 1.00 94.88 79 THR A CA 1
ATOM 618 C C . THR A 1 79 ? -10.294 -2.543 9.653 1.00 94.88 79 THR A C 1
ATOM 620 O O . THR A 1 79 ? -9.751 -2.162 8.611 1.00 94.88 79 THR A O 1
ATOM 623 N N . LYS A 1 80 ? -9.573 -2.909 10.723 1.00 95.12 80 LYS A N 1
ATOM 624 C CA . LYS A 1 80 ? -8.099 -2.909 10.765 1.00 95.12 80 LYS A CA 1
ATOM 625 C C . LYS A 1 80 ? -7.516 -3.861 9.722 1.00 95.12 80 LYS A C 1
ATOM 627 O O . LYS A 1 80 ? -6.642 -3.450 8.957 1.00 95.12 80 LYS A O 1
ATOM 632 N N . LYS A 1 81 ? -8.042 -5.086 9.616 1.00 95.50 81 LYS A N 1
ATOM 633 C CA . LYS A 1 81 ? -7.636 -6.068 8.592 1.00 95.50 81 LYS A CA 1
ATOM 634 C C . LYS A 1 81 ? -7.856 -5.528 7.177 1.00 95.50 81 LYS A C 1
ATOM 636 O O . LYS A 1 81 ? -6.954 -5.596 6.341 1.00 95.50 81 LYS A O 1
ATOM 641 N N . ALA A 1 82 ? -9.016 -4.927 6.910 1.00 95.31 82 ALA A N 1
ATOM 642 C CA . ALA A 1 82 ? -9.313 -4.328 5.610 1.00 95.31 82 ALA A CA 1
ATOM 643 C C . ALA A 1 82 ? -8.371 -3.154 5.273 1.00 95.31 82 ALA A C 1
ATOM 645 O O . ALA A 1 82 ? -7.914 -3.026 4.133 1.00 95.31 82 ALA A O 1
ATOM 646 N N . LEU A 1 83 ? -8.044 -2.302 6.251 1.00 94.12 83 LEU A N 1
ATOM 647 C CA . LEU A 1 83 ? -7.084 -1.207 6.080 1.00 94.12 83 LEU A CA 1
ATOM 648 C C . LEU A 1 83 ? -5.668 -1.729 5.810 1.00 94.12 83 LEU A C 1
ATOM 650 O O . LEU A 1 83 ? -5.020 -1.250 4.881 1.00 94.12 83 LEU A O 1
ATOM 654 N N . GLN A 1 84 ? -5.211 -2.744 6.545 1.00 95.62 84 GLN A N 1
ATOM 655 C CA . GLN A 1 84 ? -3.913 -3.389 6.318 1.00 95.62 84 GLN A CA 1
ATOM 656 C C . GLN A 1 84 ? -3.806 -3.973 4.906 1.00 95.62 84 GLN A C 1
ATOM 658 O O . GLN A 1 84 ? -2.827 -3.720 4.206 1.00 95.62 84 GLN A O 1
ATOM 663 N N . GLN A 1 85 ? -4.838 -4.682 4.439 1.00 95.75 85 GLN A N 1
ATOM 664 C CA . GLN A 1 85 ? -4.880 -5.197 3.068 1.00 95.75 85 GLN A CA 1
ATOM 665 C C . GLN A 1 85 ? -4.778 -4.070 2.032 1.00 95.75 85 GLN A C 1
ATOM 667 O O . GLN A 1 85 ? -4.012 -4.178 1.072 1.00 95.75 85 GLN A O 1
ATOM 672 N N . LYS A 1 86 ? -5.504 -2.963 2.233 1.00 93.31 86 LYS A N 1
ATOM 673 C CA . LYS A 1 86 ? -5.431 -1.789 1.349 1.00 93.31 86 LYS A CA 1
ATOM 674 C C . LYS A 1 86 ? -4.043 -1.147 1.350 1.00 93.31 86 LYS A C 1
ATOM 676 O O . LYS A 1 86 ? -3.572 -0.758 0.282 1.00 93.31 86 LYS A O 1
ATOM 681 N N . ILE A 1 87 ? -3.378 -1.063 2.505 1.00 94.62 87 ILE A N 1
ATOM 682 C CA . ILE A 1 87 ? -2.004 -0.549 2.621 1.00 94.62 87 ILE A CA 1
ATOM 683 C C . ILE A 1 87 ? -1.045 -1.425 1.810 1.00 94.62 87 ILE A C 1
ATOM 685 O O . ILE A 1 87 ? -0.288 -0.893 0.995 1.00 94.62 87 ILE A O 1
ATOM 689 N N . SER A 1 88 ? -1.119 -2.750 1.960 1.00 94.62 88 SER A N 1
ATOM 690 C CA . SER A 1 88 ? -0.285 -3.693 1.204 1.00 94.62 88 SER A CA 1
ATOM 691 C C . SER A 1 88 ? -0.500 -3.560 -0.306 1.00 94.62 88 SER A C 1
ATOM 693 O O . SER A 1 88 ? 0.457 -3.378 -1.057 1.00 94.62 88 SER A O 1
ATOM 695 N N . GLN A 1 89 ? -1.757 -3.528 -0.758 1.00 93.56 89 GLN A N 1
ATOM 696 C CA . GLN A 1 89 ? -2.086 -3.346 -2.178 1.00 93.56 89 GLN A CA 1
ATOM 697 C C . GLN A 1 89 ? -1.607 -1.993 -2.728 1.00 93.56 89 GLN A C 1
ATOM 699 O O . GLN A 1 89 ? -1.142 -1.902 -3.868 1.00 93.56 89 GLN A O 1
ATOM 704 N N . ALA A 1 90 ? -1.734 -0.916 -1.948 1.00 91.44 90 ALA A N 1
ATOM 705 C CA . ALA A 1 90 ? -1.244 0.403 -2.337 1.00 91.44 90 ALA A CA 1
ATOM 706 C C . ALA A 1 90 ? 0.289 0.423 -2.433 1.00 91.44 90 ALA A C 1
ATOM 708 O O . ALA A 1 90 ? 0.840 1.001 -3.372 1.00 91.44 90 ALA A O 1
ATOM 709 N N . PHE A 1 91 ? 0.974 -0.245 -1.504 1.00 93.62 91 PHE A N 1
ATOM 710 C CA . PHE A 1 91 ? 2.425 -0.376 -1.501 1.00 93.62 91 PHE A CA 1
ATOM 711 C C . PHE A 1 91 ? 2.940 -1.147 -2.723 1.00 93.62 91 PHE A C 1
ATOM 713 O O . PHE A 1 91 ? 3.834 -0.661 -3.414 1.00 93.62 91 PHE A O 1
ATOM 720 N N . GLU A 1 92 ? 2.329 -2.283 -3.062 1.00 94.31 92 GLU A N 1
ATOM 721 C CA . GLU A 1 92 ? 2.672 -3.053 -4.266 1.00 94.31 92 GLU A CA 1
ATOM 722 C C . GLU A 1 92 ? 2.538 -2.204 -5.537 1.00 94.31 92 GLU A C 1
ATOM 724 O O . GLU A 1 92 ? 3.462 -2.125 -6.352 1.00 94.31 92 GLU A O 1
ATOM 729 N N . LYS A 1 93 ? 1.416 -1.487 -5.680 1.00 91.19 93 LYS A N 1
ATOM 730 C CA . LYS A 1 93 ? 1.189 -0.572 -6.809 1.00 91.19 93 LYS A CA 1
ATOM 731 C C . LYS A 1 93 ? 2.234 0.541 -6.862 1.00 91.19 93 LYS A C 1
ATOM 733 O O . LYS A 1 93 ? 2.680 0.906 -7.950 1.00 91.19 93 LYS A O 1
ATOM 738 N N . LEU A 1 94 ? 2.639 1.083 -5.714 1.00 93.75 94 LEU A N 1
ATOM 739 C CA . LEU A 1 94 ? 3.697 2.090 -5.643 1.00 93.75 94 LEU A CA 1
ATOM 740 C C . LEU A 1 94 ? 5.040 1.540 -6.116 1.00 93.75 94 LEU A C 1
ATOM 742 O O . LEU A 1 94 ? 5.722 2.222 -6.882 1.00 93.75 94 LEU A O 1
ATOM 746 N N . CYS A 1 95 ? 5.408 0.324 -5.712 1.00 93.25 95 CYS A N 1
ATOM 747 C CA . CYS A 1 95 ? 6.631 -0.325 -6.177 1.00 93.25 95 CYS A CA 1
ATOM 748 C C . CYS A 1 95 ? 6.630 -0.489 -7.700 1.00 93.25 95 CYS A C 1
ATOM 750 O O . CYS A 1 95 ? 7.561 -0.023 -8.357 1.00 93.25 95 CYS A O 1
ATOM 752 N N . LEU A 1 96 ? 5.548 -1.026 -8.268 1.00 93.94 96 LEU A N 1
ATOM 753 C CA . LEU A 1 96 ? 5.413 -1.201 -9.718 1.00 93.94 96 LEU A CA 1
ATOM 754 C C . LEU A 1 96 ? 5.519 0.130 -10.473 1.00 93.94 96 LEU A C 1
ATOM 756 O O . LEU A 1 96 ? 6.253 0.250 -11.452 1.00 93.94 96 LEU A O 1
ATOM 760 N N . LEU A 1 97 ? 4.828 1.172 -10.002 1.00 91.69 97 LEU A N 1
ATOM 761 C CA . LEU A 1 97 ? 4.899 2.496 -10.625 1.00 91.69 97 LEU A CA 1
ATOM 762 C C . LEU A 1 97 ? 6.306 3.109 -10.532 1.00 91.69 97 LEU A C 1
ATOM 764 O O . LEU A 1 97 ? 6.726 3.832 -11.439 1.00 91.69 97 LEU A O 1
ATOM 768 N N . GLN A 1 98 ? 7.045 2.846 -9.451 1.00 93.12 98 GLN A N 1
ATOM 769 C CA . GLN A 1 98 ? 8.428 3.303 -9.307 1.00 93.12 98 GLN A CA 1
ATOM 770 C C . GLN A 1 98 ? 9.369 2.593 -10.281 1.00 93.12 98 GLN A C 1
ATOM 772 O O . GLN A 1 98 ? 10.218 3.267 -10.869 1.00 93.12 98 GLN A O 1
ATOM 777 N N . GLU A 1 99 ? 9.205 1.285 -10.464 1.00 93.50 99 GLU A N 1
ATOM 778 C CA . GLU A 1 99 ? 9.975 0.479 -11.417 1.00 93.50 99 GLU A CA 1
ATOM 779 C C . GLU A 1 99 ? 9.729 0.943 -12.852 1.00 93.50 99 GLU A C 1
ATOM 781 O O . GLU A 1 99 ? 10.675 1.286 -13.561 1.00 93.50 99 GLU A O 1
ATOM 786 N N . VAL A 1 100 ? 8.461 1.080 -13.252 1.00 92.31 100 VAL A N 1
ATOM 787 C CA . VAL A 1 100 ? 8.095 1.582 -14.587 1.00 92.31 100 VAL A CA 1
ATOM 788 C C . VAL A 1 100 ? 8.679 2.974 -14.823 1.00 92.31 100 VAL A C 1
ATOM 790 O O . VAL A 1 100 ? 9.240 3.244 -15.882 1.00 92.31 100 VAL A O 1
ATOM 793 N N . ARG A 1 101 ? 8.623 3.867 -13.826 1.00 91.25 101 ARG A N 1
ATOM 794 C CA . ARG A 1 101 ? 9.246 5.194 -13.930 1.00 91.25 101 ARG A CA 1
ATOM 795 C C . ARG A 1 101 ? 10.758 5.102 -14.145 1.00 91.25 101 ARG A C 1
ATOM 797 O O . ARG A 1 101 ? 11.302 5.887 -14.916 1.00 91.25 101 ARG A O 1
ATOM 804 N N . GLN A 1 102 ? 11.448 4.218 -13.426 1.00 92.00 102 GLN A N 1
ATOM 805 C CA . GLN A 1 102 ? 12.892 4.041 -13.585 1.00 92.00 102 GLN A CA 1
ATOM 806 C C . GLN A 1 102 ? 13.229 3.521 -14.980 1.00 92.00 102 GLN A C 1
ATOM 808 O O . GLN A 1 102 ? 14.112 4.089 -15.615 1.00 92.00 102 GLN A O 1
ATOM 813 N N . GLN A 1 103 ? 12.482 2.532 -15.473 1.00 94.31 103 GLN A N 1
ATOM 814 C CA . GLN A 1 103 ? 12.666 1.994 -16.817 1.00 94.31 103 GLN A CA 1
ATOM 815 C C . GLN A 1 103 ? 12.477 3.075 -17.884 1.00 94.31 103 GLN A C 1
ATOM 817 O O . GLN A 1 103 ? 13.377 3.308 -18.681 1.00 94.31 103 GLN A O 1
ATOM 822 N N . LEU A 1 104 ? 11.368 3.820 -17.830 1.00 93.12 104 LEU A N 1
ATOM 823 C CA . LEU A 1 104 ? 11.095 4.899 -18.784 1.00 93.12 104 LEU A CA 1
ATOM 824 C C . LEU A 1 104 ? 12.166 5.994 -18.763 1.00 93.12 104 LEU A C 1
ATOM 826 O O . LEU A 1 104 ? 12.502 6.552 -19.804 1.00 93.12 104 LEU A O 1
ATOM 830 N N . ASN A 1 105 ? 12.709 6.317 -17.587 1.00 92.19 105 ASN A N 1
ATOM 831 C CA . ASN A 1 105 ? 13.791 7.291 -17.475 1.00 92.19 105 ASN A CA 1
ATOM 832 C C . ASN A 1 105 ? 15.098 6.778 -18.088 1.00 92.19 105 ASN A C 1
ATOM 834 O O . ASN A 1 105 ? 15.836 7.577 -18.662 1.00 92.19 105 ASN A O 1
ATOM 838 N N . SER A 1 106 ? 15.397 5.486 -17.954 1.00 93.94 106 SER A N 1
ATOM 839 C CA . SER A 1 106 ? 16.543 4.864 -18.620 1.00 93.94 106 SER A CA 1
ATOM 840 C C . SER A 1 106 ? 16.348 4.866 -20.134 1.00 93.94 106 SER A C 1
ATOM 842 O O . SER A 1 106 ? 17.164 5.455 -20.830 1.00 93.94 106 SER A O 1
ATOM 844 N N . ASP A 1 107 ? 15.207 4.378 -20.630 1.00 95.00 107 ASP A N 1
ATOM 845 C CA . ASP A 1 107 ? 14.898 4.360 -22.067 1.00 95.00 107 ASP A CA 1
ATOM 846 C C . ASP A 1 107 ? 14.950 5.770 -22.680 1.00 95.00 107 ASP A C 1
ATOM 848 O O . ASP A 1 107 ? 15.377 5.967 -23.817 1.00 95.00 107 ASP A O 1
ATOM 852 N N . HIS A 1 108 ? 14.504 6.781 -21.928 1.00 94.94 108 HIS A N 1
ATOM 853 C CA . HIS A 1 108 ? 14.603 8.173 -22.350 1.00 94.94 108 HIS A CA 1
ATOM 854 C C . HIS A 1 108 ? 16.061 8.635 -22.460 1.00 94.94 108 HIS A C 1
ATOM 856 O O . HIS A 1 108 ? 16.399 9.333 -23.412 1.00 94.94 108 HIS A O 1
ATOM 862 N N . ARG A 1 109 ? 16.926 8.285 -21.501 1.00 95.19 109 ARG A N 1
ATOM 863 C CA . ARG A 1 109 ? 18.358 8.622 -21.565 1.00 95.19 109 ARG A CA 1
ATOM 864 C C . ARG A 1 109 ? 19.028 7.944 -22.751 1.00 95.19 109 ARG A C 1
ATOM 866 O O . ARG A 1 109 ? 19.707 8.634 -23.499 1.00 95.19 109 ARG A O 1
ATOM 873 N N . ASP A 1 110 ? 18.750 6.665 -22.971 1.00 95.44 110 ASP A N 1
ATOM 874 C CA . ASP A 1 110 ? 19.330 5.893 -24.073 1.00 95.44 110 ASP A CA 1
ATOM 875 C C . ASP A 1 110 ? 18.928 6.485 -25.437 1.00 95.44 110 ASP A C 1
ATOM 877 O O . ASP A 1 110 ? 19.752 6.620 -26.343 1.00 95.44 110 ASP A O 1
ATOM 881 N N . LYS A 1 111 ? 17.670 6.932 -25.580 1.00 95.81 111 LYS A N 1
ATOM 882 C CA . LYS A 1 111 ? 17.210 7.657 -26.779 1.00 95.81 111 LYS A CA 1
ATOM 883 C C . LYS A 1 111 ? 17.920 8.996 -26.965 1.00 95.81 111 LYS A C 1
ATOM 885 O O . LYS A 1 111 ? 18.209 9.364 -28.099 1.00 95.81 111 LYS A O 1
ATOM 890 N N . MET A 1 112 ? 18.175 9.735 -25.885 1.00 96.69 112 MET A N 1
ATOM 891 C CA . MET A 1 112 ? 18.914 10.999 -25.968 1.00 96.69 112 MET A CA 1
ATOM 892 C C . MET A 1 112 ? 20.371 10.767 -26.363 1.00 96.69 112 MET A C 1
ATOM 894 O O . MET A 1 112 ? 20.857 11.452 -27.253 1.00 96.69 112 MET A O 1
ATOM 898 N N . GLU A 1 113 ? 21.026 9.762 -25.781 1.00 95.31 113 GLU A N 1
ATOM 899 C CA . GLU A 1 113 ? 22.393 9.377 -26.142 1.00 95.31 113 GLU A CA 1
ATOM 900 C C . GLU A 1 113 ? 22.485 8.958 -27.614 1.00 95.31 113 GLU A C 1
ATOM 902 O O . GLU A 1 113 ? 23.348 9.446 -28.339 1.00 95.31 113 GLU A O 1
ATOM 907 N N . THR A 1 114 ? 21.548 8.129 -28.085 1.00 94.62 114 THR A N 1
ATOM 908 C CA . THR A 1 114 ? 21.487 7.719 -29.498 1.00 94.62 114 THR A CA 1
ATOM 909 C C . THR A 1 114 ? 21.334 8.932 -30.418 1.00 94.62 114 THR A C 1
ATOM 911 O O . THR A 1 114 ? 22.064 9.065 -31.393 1.00 94.62 114 THR A O 1
ATOM 914 N N . LEU A 1 115 ? 20.444 9.869 -30.073 1.00 95.44 115 LEU A N 1
ATOM 915 C CA . LEU A 1 115 ? 20.247 11.093 -30.852 1.00 95.44 115 LEU A CA 1
ATOM 916 C C . LEU A 1 115 ? 21.475 12.008 -30.850 1.00 95.44 115 LEU A C 1
ATOM 918 O O . LEU A 1 115 ? 21.739 12.673 -31.850 1.00 95.44 115 LEU A O 1
ATOM 922 N N . ASP A 1 116 ? 22.221 12.069 -29.751 1.00 93.69 116 ASP A N 1
ATOM 923 C CA . ASP A 1 116 ? 23.455 12.850 -29.682 1.00 93.69 116 ASP A CA 1
ATOM 924 C C . ASP A 1 116 ? 24.576 12.209 -30.513 1.00 93.69 116 ASP A C 1
ATOM 926 O O . ASP A 1 116 ? 25.323 12.928 -31.181 1.00 93.69 116 ASP A O 1
ATOM 930 N N . ILE A 1 117 ? 24.638 10.874 -30.566 1.00 93.06 117 ILE A N 1
ATOM 931 C CA . ILE A 1 117 ? 25.516 10.142 -31.490 1.00 93.06 117 ILE A CA 1
ATOM 932 C C . ILE A 1 117 ? 25.124 10.435 -32.941 1.00 93.06 117 ILE A C 1
ATOM 934 O O . ILE A 1 117 ? 25.991 10.809 -33.728 1.00 93.06 117 ILE A O 1
ATOM 938 N N . ASP A 1 118 ? 23.837 10.346 -33.287 1.00 93.69 118 ASP A N 1
ATOM 939 C CA . ASP A 1 118 ? 23.346 10.616 -34.644 1.00 93.69 118 ASP A CA 1
ATOM 940 C C . ASP A 1 118 ? 23.662 12.051 -35.082 1.00 93.69 118 ASP A C 1
ATOM 942 O O . ASP A 1 118 ? 24.127 12.286 -36.198 1.00 93.69 118 ASP A O 1
ATOM 946 N N . ARG A 1 119 ? 23.482 13.029 -34.185 1.00 92.00 119 ARG A N 1
ATOM 947 C CA . ARG A 1 119 ? 23.899 14.424 -34.412 1.00 92.00 119 ARG A CA 1
ATOM 948 C C . ARG A 1 119 ? 25.403 14.537 -34.625 1.00 92.00 119 ARG A C 1
ATOM 950 O O . ARG A 1 119 ? 25.833 15.270 -35.515 1.00 9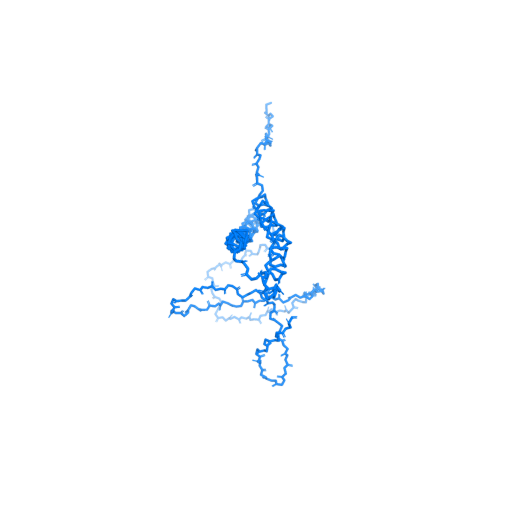2.00 119 ARG A O 1
ATOM 957 N N . GLY A 1 120 ? 26.187 13.806 -33.835 1.00 86.62 120 GLY A N 1
ATOM 958 C CA . GLY A 1 120 ? 27.627 13.675 -34.012 1.00 86.62 120 GLY A CA 1
ATOM 959 C C . GLY A 1 120 ? 27.963 13.187 -35.418 1.00 86.62 120 GLY A C 1
ATOM 960 O O . GLY A 1 120 ? 28.665 13.884 -36.145 1.00 86.62 120 GLY A O 1
ATOM 961 N N . CYS A 1 121 ? 27.394 12.060 -35.845 1.00 84.56 121 CYS A N 1
ATOM 962 C CA . CYS A 1 121 ? 27.590 11.486 -37.175 1.00 84.56 121 CYS A CA 1
ATOM 963 C C . CYS A 1 121 ? 27.168 12.432 -38.307 1.00 84.56 121 CYS A C 1
ATOM 965 O O . CYS A 1 121 ? 27.914 12.579 -39.270 1.00 84.56 121 CYS A O 1
ATOM 967 N N . LEU A 1 122 ? 26.028 13.118 -38.179 1.00 85.12 122 LEU A N 1
ATOM 968 C CA . LEU A 1 122 ? 25.566 14.106 -39.163 1.00 85.12 122 LEU A CA 1
ATOM 969 C C . LEU A 1 122 ? 26.511 15.310 -39.290 1.00 85.12 122 LEU A C 1
ATOM 971 O O . LEU A 1 122 ? 26.613 15.903 -40.360 1.00 85.12 122 LEU A O 1
ATOM 975 N N . SER A 1 123 ? 27.202 15.684 -38.211 1.00 81.12 123 SER A N 1
ATOM 976 C CA . SER A 1 123 ? 28.180 16.778 -38.225 1.00 81.12 123 SER A CA 1
ATOM 977 C C . SER A 1 123 ? 29.534 16.395 -38.844 1.00 81.12 123 SER A C 1
ATOM 979 O O . SER A 1 123 ? 30.329 17.279 -39.181 1.00 81.12 123 SER A O 1
ATOM 981 N N . LEU A 1 124 ? 29.807 15.096 -39.024 1.00 79.62 124 LEU A N 1
ATOM 982 C CA . LEU A 1 124 ? 31.038 14.615 -39.646 1.00 79.62 124 LEU A CA 1
ATOM 983 C C . LEU A 1 124 ? 30.987 14.842 -41.163 1.00 79.62 124 LEU A C 1
ATOM 985 O O . LEU A 1 124 ? 30.251 14.186 -41.890 1.00 79.62 124 LEU A O 1
ATOM 989 N N . ASN A 1 125 ? 31.836 15.743 -41.650 1.00 71.19 125 ASN A N 1
ATOM 990 C CA . ASN A 1 125 ? 32.109 15.947 -43.076 1.00 71.19 125 ASN A CA 1
ATOM 991 C C . ASN A 1 125 ? 33.511 15.436 -43.427 1.00 71.19 125 ASN A C 1
ATOM 993 O O . ASN A 1 125 ? 34.360 15.381 -42.543 1.00 71.19 125 ASN A O 1
ATOM 997 N N . LEU A 1 126 ? 33.810 15.175 -44.709 1.00 65.69 126 LEU A N 1
ATOM 998 C CA . LEU A 1 126 ? 35.128 14.715 -45.217 1.00 65.69 126 LEU A CA 1
ATOM 999 C C . LEU A 1 126 ? 36.338 15.559 -44.757 1.00 65.69 126 LEU A C 1
ATOM 1001 O O . LEU A 1 126 ? 37.472 15.099 -44.821 1.00 65.69 126 LEU A O 1
ATOM 1005 N N . LYS A 1 127 ? 36.099 16.794 -44.301 1.00 66.56 127 LYS A N 1
ATOM 1006 C CA . LYS A 1 127 ? 37.106 17.732 -43.776 1.00 66.56 127 LYS A CA 1
ATOM 1007 C C . LYS A 1 127 ? 37.213 17.743 -42.244 1.00 66.56 127 LYS A C 1
ATOM 1009 O O . LYS A 1 127 ? 37.958 18.551 -41.699 1.00 66.56 127 LYS A O 1
ATOM 1014 N N . SER A 1 128 ? 36.433 16.928 -41.537 1.00 68.44 128 SER A N 1
ATOM 1015 C CA . SER A 1 128 ? 36.429 16.928 -40.074 1.00 68.44 128 SER A CA 1
ATOM 1016 C C . SER A 1 128 ? 37.646 16.177 -39.509 1.00 68.44 128 SER A C 1
ATOM 1018 O O . SER A 1 128 ? 38.084 15.169 -40.075 1.00 68.44 128 SER A O 1
ATOM 1020 N N . PRO A 1 129 ? 38.244 16.674 -38.412 1.00 63.53 129 PRO A N 1
ATOM 1021 C CA . PRO A 1 129 ? 39.415 16.050 -37.811 1.00 63.53 129 PRO A CA 1
ATOM 1022 C C . PRO A 1 129 ? 39.034 14.695 -37.188 1.00 63.53 129 PRO A C 1
ATOM 1024 O O . PRO A 1 129 ? 38.007 14.591 -36.527 1.00 63.53 129 PRO A O 1
ATOM 1027 N N . ASN A 1 130 ? 39.889 13.679 -37.365 1.00 61.31 130 ASN A N 1
ATOM 1028 C CA . ASN A 1 130 ? 39.716 12.252 -37.007 1.00 61.31 130 ASN A CA 1
ATOM 1029 C C . ASN A 1 130 ? 39.027 11.326 -38.025 1.00 61.31 130 ASN A C 1
ATOM 1031 O O . ASN A 1 130 ? 38.957 10.126 -37.753 1.00 61.31 130 ASN A O 1
ATOM 1035 N N . ILE A 1 131 ? 38.621 11.785 -39.214 1.00 64.94 131 ILE A N 1
ATOM 1036 C CA . ILE A 1 131 ? 38.271 10.843 -40.291 1.00 64.94 131 ILE A CA 1
ATOM 1037 C C . ILE A 1 131 ? 39.525 10.524 -41.115 1.00 64.94 131 ILE A C 1
ATOM 1039 O O . ILE A 1 131 ? 39.973 11.324 -41.930 1.00 64.94 131 ILE A O 1
ATOM 1043 N N . SER A 1 132 ? 40.121 9.350 -40.899 1.00 67.19 132 SER A N 1
ATOM 1044 C CA . SER A 1 132 ? 41.183 8.831 -41.768 1.00 67.19 132 SER A CA 1
ATOM 1045 C C . SER A 1 132 ? 40.552 7.943 -42.838 1.00 67.19 132 SER A C 1
ATOM 1047 O O . SER A 1 132 ? 40.104 6.833 -42.549 1.00 67.19 132 SER A O 1
ATOM 1049 N N . LEU A 1 133 ? 40.489 8.439 -44.076 1.00 65.69 133 LEU A N 1
ATOM 1050 C CA . LEU A 1 133 ? 40.077 7.637 -45.225 1.00 65.69 133 LEU A CA 1
ATOM 1051 C C . LEU A 1 133 ? 41.201 6.648 -45.546 1.00 65.69 133 LEU A C 1
ATOM 1053 O O . LEU A 1 133 ? 42.236 7.018 -46.101 1.00 65.69 133 LEU A O 1
ATOM 1057 N N . LYS A 1 134 ? 41.019 5.381 -45.168 1.00 66.62 134 LYS A N 1
ATOM 1058 C CA . LYS A 1 134 ? 41.925 4.317 -45.601 1.00 66.62 134 LYS A CA 1
ATOM 1059 C C . LYS A 1 134 ? 41.702 4.057 -47.085 1.00 66.62 134 LYS A C 1
ATOM 1061 O O . LYS A 1 134 ? 40.606 3.691 -47.503 1.00 66.62 134 LYS A O 1
ATOM 1066 N N . ILE A 1 135 ? 42.760 4.220 -47.866 1.00 62.03 135 ILE A N 1
ATOM 1067 C CA . ILE A 1 135 ? 42.783 3.836 -49.273 1.00 62.03 135 ILE A CA 1
ATOM 1068 C C . ILE A 1 135 ? 42.717 2.296 -49.305 1.00 62.03 135 ILE A C 1
ATOM 1070 O O . ILE A 1 135 ? 43.608 1.636 -48.770 1.00 62.03 135 ILE A O 1
ATOM 1074 N N . ASN A 1 136 ? 41.649 1.747 -49.901 1.00 55.50 136 ASN A N 1
ATOM 1075 C CA . ASN A 1 136 ? 41.268 0.320 -49.988 1.00 55.50 136 ASN A CA 1
ATOM 1076 C C . ASN A 1 136 ? 40.564 -0.279 -48.739 1.00 55.50 136 ASN A C 1
ATOM 1078 O O . ASN A 1 136 ? 41.208 -0.948 -47.928 1.00 55.50 136 ASN A O 1
ATOM 1082 N N . PRO A 1 137 ? 39.228 -0.115 -48.598 1.00 62.34 137 PRO A N 1
ATOM 1083 C CA . PRO A 1 137 ? 38.451 -0.629 -47.458 1.00 62.34 137 PRO A CA 1
ATOM 1084 C C . PRO A 1 137 ? 38.277 -2.160 -47.438 1.00 62.34 137 PRO A C 1
ATOM 1086 O O . PRO A 1 137 ? 37.930 -2.721 -46.404 1.00 62.34 137 PRO A O 1
ATOM 1089 N N . THR A 1 138 ? 38.523 -2.841 -48.557 1.00 66.56 138 THR A N 1
ATOM 1090 C CA . THR A 1 138 ? 38.348 -4.295 -48.734 1.00 66.56 138 THR A CA 1
ATOM 1091 C C . THR A 1 138 ? 39.600 -5.122 -48.437 1.00 66.56 138 THR A C 1
ATOM 1093 O O . THR A 1 138 ? 39.550 -6.349 -48.496 1.00 66.56 138 THR A O 1
ATOM 1096 N N . ARG A 1 139 ? 40.734 -4.494 -48.100 1.00 63.72 139 ARG A N 1
ATOM 1097 C CA . ARG A 1 139 ? 41.975 -5.219 -47.802 1.00 63.72 139 ARG A CA 1
ATOM 1098 C C . ARG A 1 139 ? 41.963 -5.739 -46.361 1.00 63.72 139 ARG A C 1
ATOM 1100 O O . ARG A 1 139 ? 42.212 -4.981 -45.424 1.00 63.72 139 ARG A O 1
ATOM 1107 N N . VAL A 1 140 ? 41.733 -7.039 -46.188 1.00 61.50 140 VAL A N 1
ATOM 1108 C CA . VAL A 1 140 ? 42.004 -7.740 -44.924 1.00 61.50 140 VAL A CA 1
ATOM 1109 C C . VAL A 1 140 ? 43.526 -7.910 -44.800 1.00 61.50 140 VAL A C 1
ATOM 1111 O O . VAL A 1 140 ? 44.140 -8.456 -45.713 1.00 61.50 140 VAL A O 1
ATOM 1114 N N . PRO A 1 141 ? 44.183 -7.393 -43.747 1.00 62.06 141 PRO A N 1
ATOM 1115 C CA . PRO A 1 141 ? 45.615 -7.602 -43.564 1.00 62.06 141 PRO A CA 1
ATOM 1116 C C . PRO A 1 141 ? 45.885 -9.052 -43.137 1.00 62.06 141 PRO A C 1
ATOM 1118 O O . PRO A 1 141 ? 45.307 -9.517 -42.158 1.00 62.06 141 PRO A O 1
ATOM 1121 N N . ASP A 1 142 ? 46.812 -9.736 -43.812 1.00 61.31 142 ASP A N 1
ATOM 1122 C CA . ASP A 1 142 ? 47.122 -11.159 -43.575 1.00 61.31 142 ASP A CA 1
ATOM 1123 C C . ASP A 1 142 ? 47.707 -11.468 -42.184 1.00 61.31 142 ASP A C 1
ATOM 1125 O O . ASP A 1 142 ? 47.888 -12.630 -41.827 1.00 61.31 142 ASP A O 1
ATOM 1129 N N . LYS A 1 143 ? 48.029 -10.448 -41.375 1.00 59.59 143 LYS A N 1
ATOM 1130 C CA . LYS A 1 143 ? 48.548 -10.597 -40.006 1.00 59.59 143 LYS A CA 1
ATOM 1131 C C . LYS A 1 143 ? 48.119 -9.397 -39.153 1.00 59.59 143 LYS A C 1
ATOM 1133 O O . LYS A 1 143 ? 48.353 -8.260 -39.574 1.00 59.59 143 LYS A O 1
ATOM 1138 N N . PRO A 1 144 ? 47.554 -9.585 -37.948 1.00 54.09 144 PRO A N 1
ATOM 1139 C CA . PRO A 1 144 ? 47.291 -8.471 -37.050 1.00 54.09 144 PRO A CA 1
ATOM 1140 C C . PRO A 1 144 ? 48.606 -8.024 -36.398 1.00 54.09 144 PRO A C 1
ATOM 1142 O O . PRO A 1 144 ? 49.040 -8.577 -35.390 1.00 54.09 144 PRO A O 1
ATOM 1145 N N . THR A 1 145 ? 49.258 -7.000 -36.949 1.00 55.66 145 THR A N 1
ATOM 1146 C CA . THR A 1 145 ? 50.308 -6.269 -36.231 1.00 55.66 145 THR A CA 1
ATOM 1147 C C . THR A 1 145 ? 49.661 -5.440 -35.123 1.00 55.66 145 THR A C 1
ATOM 1149 O O . THR A 1 145 ? 49.223 -4.308 -35.320 1.00 55.66 145 THR A O 1
ATOM 1152 N N . MET A 1 146 ? 49.597 -6.020 -33.924 1.00 52.31 146 MET A N 1
ATOM 1153 C CA . MET A 1 146 ? 49.324 -5.301 -32.681 1.00 52.31 146 MET A CA 1
ATOM 1154 C C . MET A 1 146 ? 50.484 -4.336 -32.397 1.00 52.31 146 MET A C 1
ATOM 1156 O O . MET A 1 146 ? 51.410 -4.658 -31.666 1.00 52.31 146 MET A O 1
ATOM 1160 N N . ASN A 1 147 ? 50.436 -3.140 -32.980 1.00 51.66 147 ASN A N 1
ATOM 1161 C CA . ASN A 1 147 ? 51.236 -1.996 -32.549 1.00 51.66 147 ASN A CA 1
ATOM 1162 C C . ASN A 1 147 ? 50.296 -0.887 -32.075 1.00 51.66 147 ASN A C 1
ATOM 1164 O O . ASN A 1 147 ? 50.097 0.133 -32.732 1.00 51.66 147 ASN A O 1
ATOM 1168 N N . LEU A 1 148 ? 49.702 -1.102 -30.903 1.00 50.88 148 LEU A N 1
ATOM 1169 C CA . LEU A 1 148 ? 49.124 -0.027 -30.107 1.00 50.88 148 LEU A CA 1
ATOM 1170 C C . LEU A 1 148 ? 50.124 0.320 -29.006 1.00 50.88 148 LEU A C 1
ATOM 1172 O O . LEU A 1 148 ? 50.191 -0.329 -27.966 1.00 50.88 148 LEU A O 1
ATOM 1176 N N . LYS A 1 149 ? 50.902 1.376 -29.257 1.00 40.47 149 LYS A N 1
ATOM 1177 C CA . LYS A 1 149 ? 51.607 2.132 -28.216 1.00 40.47 149 LYS A CA 1
ATOM 1178 C C . LYS A 1 149 ? 50.568 2.517 -27.149 1.00 40.47 149 LYS A C 1
ATOM 1180 O O . LYS A 1 149 ? 49.508 3.030 -27.528 1.00 40.47 149 LYS A O 1
ATOM 1185 N N . PRO A 1 150 ? 50.816 2.297 -25.848 1.00 39.69 150 PRO A N 1
ATOM 1186 C CA . PRO A 1 150 ? 49.849 2.657 -24.826 1.00 39.69 150 PRO A CA 1
ATOM 1187 C C . PRO A 1 150 ? 49.747 4.183 -24.796 1.00 39.69 150 PRO A C 1
ATOM 1189 O O . PRO A 1 150 ? 50.663 4.871 -24.351 1.00 39.69 150 PRO A O 1
ATOM 1192 N N . ARG A 1 151 ? 48.637 4.740 -25.293 1.00 43.88 151 ARG A N 1
ATOM 1193 C CA . ARG A 1 151 ? 48.276 6.113 -24.939 1.00 43.88 151 ARG A CA 1
ATOM 1194 C C . ARG A 1 151 ? 47.942 6.083 -23.457 1.00 43.88 151 ARG A C 1
ATOM 1196 O O . ARG A 1 151 ? 46.920 5.523 -23.065 1.00 43.88 151 ARG A O 1
ATOM 1203 N N . GLY A 1 152 ? 48.824 6.657 -22.646 1.00 43.84 152 GLY A N 1
ATOM 1204 C CA . GLY A 1 152 ? 48.501 7.041 -21.284 1.00 43.84 152 GLY A CA 1
ATOM 1205 C C . GLY A 1 152 ? 47.322 8.007 -21.320 1.00 43.84 152 GLY A C 1
ATOM 1206 O O . GLY A 1 152 ? 47.500 9.204 -21.498 1.00 43.84 152 GLY A O 1
ATOM 1207 N N . LEU A 1 153 ? 46.108 7.478 -21.182 1.00 41.38 153 LEU A N 1
ATOM 1208 C CA . LEU A 1 153 ? 44.991 8.249 -20.672 1.00 41.38 153 LEU A CA 1
ATOM 1209 C C . LEU A 1 153 ? 45.138 8.208 -19.152 1.00 41.38 153 LEU A C 1
ATOM 1211 O O . LEU A 1 153 ? 44.869 7.178 -18.525 1.00 41.38 153 LEU A O 1
ATOM 1215 N N . GLN A 1 154 ? 45.573 9.322 -18.565 1.00 43.19 154 GLN A N 1
ATOM 1216 C CA . GLN A 1 154 ? 45.257 9.628 -17.176 1.00 43.19 154 GLN A CA 1
ATOM 1217 C C . GLN A 1 154 ? 43.737 9.559 -17.039 1.00 43.19 154 GLN A C 1
ATOM 1219 O O . GLN A 1 154 ? 42.999 10.478 -17.388 1.00 43.19 154 GLN A O 1
ATOM 1224 N N . ARG A 1 155 ? 43.258 8.410 -16.566 1.00 39.06 155 ARG A N 1
ATOM 1225 C CA . ARG A 1 155 ? 41.930 8.292 -15.993 1.00 39.06 155 ARG A CA 1
ATOM 1226 C C . ARG A 1 155 ? 41.993 9.051 -14.681 1.00 39.06 155 ARG A C 1
ATOM 1228 O O . ARG A 1 155 ? 42.443 8.504 -13.680 1.00 39.06 155 ARG A O 1
ATOM 1235 N N . ASN A 1 156 ? 41.543 10.299 -14.695 1.00 39.25 156 ASN A N 1
ATOM 1236 C CA . ASN A 1 156 ? 40.990 10.887 -13.489 1.00 39.25 156 ASN A CA 1
ATOM 1237 C C . ASN A 1 156 ? 39.802 10.000 -13.100 1.00 39.25 156 ASN A C 1
ATOM 1239 O O . ASN A 1 156 ? 38.731 10.070 -13.703 1.00 39.25 156 ASN A O 1
ATOM 1243 N N . LEU A 1 157 ? 40.039 9.075 -12.166 1.00 43.19 157 LEU A N 1
ATOM 1244 C CA . LEU A 1 157 ? 38.971 8.423 -11.428 1.00 43.19 157 LEU A CA 1
ATOM 1245 C C . LEU A 1 157 ? 38.230 9.533 -10.676 1.00 43.19 157 LEU A C 1
ATOM 1247 O O . LEU A 1 157 ? 38.867 10.235 -9.889 1.00 43.19 157 LEU A O 1
ATOM 1251 N N . PRO A 1 158 ? 36.904 9.668 -10.815 1.00 38.97 158 PRO A N 1
ATOM 1252 C CA . PRO A 1 158 ? 36.136 10.201 -9.713 1.00 38.97 158 PRO A CA 1
ATOM 1253 C C . PRO A 1 158 ? 36.299 9.193 -8.573 1.00 38.97 158 PRO A C 1
ATOM 1255 O O . PRO A 1 158 ? 35.937 8.020 -8.704 1.00 38.97 158 PRO A O 1
ATOM 1258 N N . SER A 1 159 ? 36.887 9.637 -7.469 1.00 50.06 159 SER A N 1
ATOM 1259 C CA . SER A 1 159 ? 36.776 8.990 -6.169 1.00 50.06 159 SER A CA 1
ATOM 1260 C C . SER A 1 159 ? 35.292 8.935 -5.793 1.00 50.06 159 SER A C 1
ATOM 1262 O O . SER A 1 159 ? 34.736 9.841 -5.187 1.00 50.06 159 SER A O 1
ATOM 1264 N N . GLY A 1 160 ? 34.623 7.875 -6.232 1.00 40.09 160 GLY A N 1
ATOM 1265 C CA . GLY A 1 160 ? 33.208 7.641 -5.999 1.00 40.09 160 GLY A CA 1
ATOM 1266 C C . GLY A 1 160 ? 32.992 6.172 -5.698 1.00 40.09 160 GLY A C 1
ATOM 1267 O O . GLY A 1 160 ? 32.911 5.338 -6.596 1.00 40.09 160 GLY A O 1
ATOM 1268 N N . SER A 1 161 ? 32.930 5.857 -4.412 1.00 50.72 161 SER A N 1
ATOM 1269 C CA . SER A 1 161 ? 32.389 4.616 -3.874 1.00 50.72 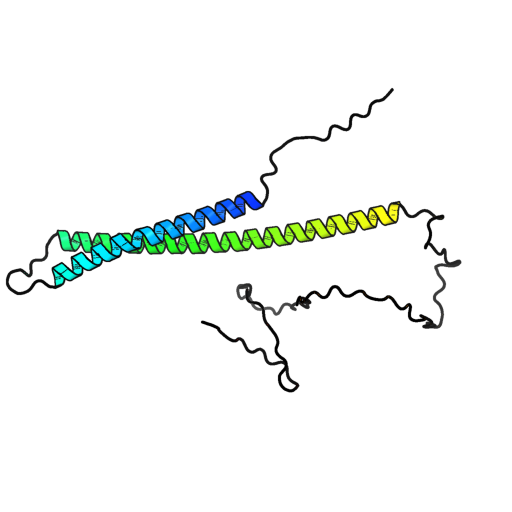161 SER A CA 1
ATOM 1270 C C . SER A 1 161 ? 31.034 4.297 -4.524 1.00 50.72 161 SER A C 1
ATOM 1272 O O . SER A 1 161 ? 30.075 5.050 -4.389 1.00 50.72 161 SER A O 1
ATOM 1274 N N . GLY A 1 162 ? 30.923 3.170 -5.233 1.00 37.78 162 GLY A N 1
ATOM 1275 C CA . GLY A 1 162 ? 29.644 2.779 -5.826 1.00 37.78 162 GLY A CA 1
ATOM 1276 C C . GLY A 1 162 ? 29.668 1.421 -6.512 1.00 37.78 162 GLY A C 1
ATOM 1277 O O . GLY A 1 162 ? 30.140 1.280 -7.634 1.00 37.78 162 GLY A O 1
ATOM 1278 N N . CYS A 1 163 ? 29.136 0.409 -5.831 1.00 41.75 163 CYS A N 1
ATOM 1279 C CA . CYS A 1 163 ? 28.882 -0.920 -6.382 1.00 41.75 163 CYS A CA 1
ATOM 1280 C C . CYS A 1 163 ? 27.933 -0.861 -7.594 1.00 41.75 163 CYS A C 1
ATOM 1282 O O . CYS A 1 163 ? 26.902 -0.198 -7.521 1.00 41.75 163 CYS A O 1
ATOM 1284 N N . GLY A 1 164 ? 28.192 -1.648 -8.649 1.00 38.38 164 GLY A N 1
ATOM 1285 C CA . GLY A 1 164 ? 27.139 -1.970 -9.621 1.00 38.38 164 GLY A CA 1
ATOM 1286 C C . GLY A 1 164 ? 27.591 -2.433 -11.004 1.00 38.38 164 GLY A C 1
ATOM 1287 O O . GLY A 1 164 ? 27.481 -1.690 -11.971 1.00 38.38 164 GLY A O 1
ATOM 1288 N N . ARG A 1 165 ? 27.995 -3.701 -11.144 1.00 37.34 165 ARG A N 1
ATOM 1289 C CA . ARG A 1 165 ? 27.928 -4.413 -12.433 1.00 37.34 165 ARG A CA 1
ATOM 1290 C C . ARG A 1 165 ? 27.218 -5.747 -12.218 1.00 37.34 165 ARG A C 1
ATOM 1292 O O . ARG A 1 165 ? 27.851 -6.754 -11.914 1.00 37.34 165 ARG A O 1
ATOM 1299 N N . TRP A 1 166 ? 25.895 -5.741 -12.356 1.00 36.97 166 TRP A N 1
ATOM 1300 C CA . TRP A 1 166 ? 25.083 -6.956 -12.365 1.00 36.97 166 TRP A CA 1
ATOM 1301 C C . TRP A 1 166 ? 25.212 -7.626 -13.736 1.00 36.97 166 TRP A C 1
ATOM 1303 O O . TRP A 1 166 ? 24.837 -7.056 -14.760 1.00 36.97 166 TRP A O 1
ATOM 1313 N N . ARG A 1 167 ? 25.802 -8.825 -13.765 1.00 41.22 167 ARG A N 1
ATOM 1314 C CA . ARG A 1 167 ? 25.772 -9.711 -14.936 1.00 41.22 167 ARG A CA 1
ATOM 1315 C C . ARG A 1 167 ? 24.420 -10.431 -14.994 1.00 41.22 167 ARG A C 1
ATOM 1317 O O . ARG A 1 167 ? 23.814 -10.715 -13.968 1.00 41.22 167 ARG A O 1
ATOM 1324 N N . LYS A 1 168 ? 23.991 -10.694 -16.228 1.00 37.47 168 LYS A N 1
ATOM 1325 C CA . LYS A 1 168 ? 22.741 -11.336 -16.660 1.00 37.47 168 LYS A CA 1
ATOM 1326 C C . LYS A 1 168 ? 22.386 -12.590 -15.842 1.00 37.47 168 LYS A C 1
ATOM 1328 O O . LYS A 1 168 ? 23.213 -13.488 -15.717 1.00 37.47 168 LYS A O 1
ATOM 1333 N N . CYS A 1 169 ? 21.136 -12.679 -15.385 1.00 31.23 169 CYS A N 1
ATOM 1334 C CA . CYS A 1 169 ? 20.529 -13.940 -14.959 1.00 31.23 169 CYS A CA 1
ATOM 1335 C C . CYS A 1 169 ? 20.076 -14.719 -16.200 1.00 31.23 169 CYS A C 1
ATOM 1337 O O . CYS A 1 169 ? 19.234 -14.236 -16.959 1.00 31.23 169 CYS A O 1
ATOM 1339 N N . THR A 1 170 ? 20.626 -15.913 -16.404 1.00 38.66 170 THR A N 1
ATOM 1340 C CA . THR A 1 170 ? 20.068 -16.923 -17.306 1.00 38.66 170 THR A CA 1
ATOM 1341 C C . THR A 1 170 ? 18.751 -17.452 -16.736 1.00 38.66 170 THR A C 1
ATOM 1343 O O . THR A 1 170 ? 18.598 -17.629 -15.527 1.00 38.66 170 THR A O 1
ATOM 1346 N N . VAL A 1 171 ? 17.770 -17.645 -17.616 1.00 36.84 171 VAL A N 1
ATOM 1347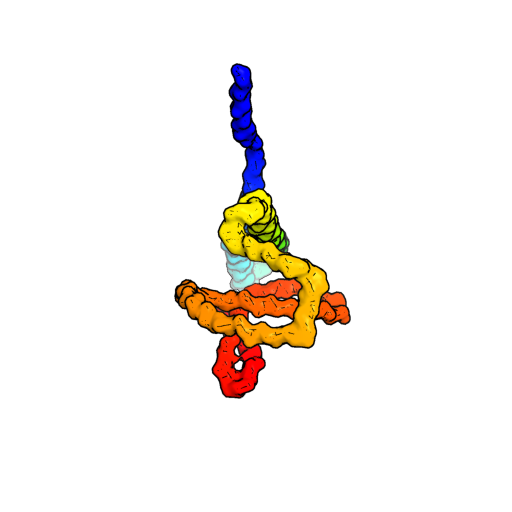 C CA . VAL A 1 171 ? 16.467 -18.239 -17.303 1.00 36.84 171 VAL A CA 1
ATOM 1348 C C . VAL A 1 171 ? 16.662 -19.722 -16.994 1.00 36.84 171 VAL A C 1
ATOM 1350 O O . VAL A 1 171 ? 17.153 -20.453 -17.847 1.00 36.84 171 VAL A O 1
ATOM 1353 N N . SER A 1 172 ? 16.230 -20.159 -15.809 1.00 34.44 172 SER A N 1
ATOM 1354 C CA . SER A 1 172 ? 15.900 -21.563 -15.557 1.00 34.44 172 SER A CA 1
ATOM 1355 C C . SER A 1 172 ? 14.386 -21.707 -15.487 1.00 34.44 172 SER A C 1
ATOM 1357 O O . SER A 1 172 ? 13.703 -21.026 -14.718 1.00 34.44 172 SER A O 1
ATOM 1359 N N . SER A 1 173 ? 13.887 -22.584 -16.347 1.00 42.47 173 SER A N 1
ATOM 1360 C CA . SER A 1 173 ? 12.500 -22.984 -16.516 1.00 42.47 173 SER A CA 1
ATOM 1361 C C . SER A 1 173 ? 11.955 -23.635 -15.247 1.00 42.47 173 SER A C 1
ATOM 1363 O O . SER A 1 173 ? 12.149 -24.820 -15.016 1.00 42.47 173 SER A O 1
ATOM 1365 N N . SER A 1 174 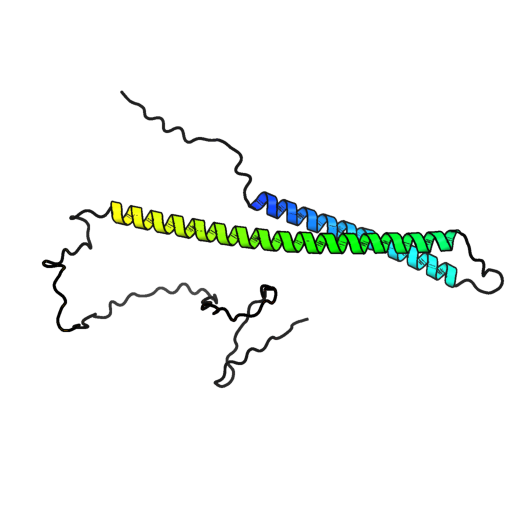? 11.253 -22.868 -14.421 1.00 39.91 174 SER A N 1
ATOM 1366 C CA . SER A 1 174 ? 10.254 -23.402 -13.491 1.00 39.91 174 SER A CA 1
ATOM 1367 C C . SER A 1 174 ? 9.437 -22.238 -12.949 1.00 39.91 174 SER A C 1
ATOM 1369 O O . SER A 1 174 ? 9.981 -21.338 -12.306 1.00 39.91 174 SER A O 1
ATOM 1371 N N . GLY A 1 175 ? 8.139 -22.230 -13.250 1.00 45.88 175 GLY A N 1
ATOM 1372 C CA . GLY A 1 175 ? 7.210 -21.192 -12.823 1.00 45.88 175 GLY A CA 1
ATOM 1373 C C . GLY A 1 175 ? 7.157 -21.065 -11.303 1.00 45.88 175 GLY A C 1
ATOM 1374 O O . GLY A 1 175 ? 6.514 -21.865 -10.634 1.00 45.88 175 GLY A O 1
ATOM 1375 N N . LYS A 1 176 ? 7.809 -20.033 -10.761 1.00 37.69 176 LYS A N 1
ATOM 1376 C CA . LYS A 1 176 ? 7.573 -19.492 -9.417 1.00 37.69 176 LYS A CA 1
ATOM 1377 C C . LYS A 1 176 ? 7.695 -17.967 -9.485 1.00 37.69 176 LYS A C 1
ATOM 1379 O O . LYS A 1 176 ? 8.597 -17.433 -10.130 1.00 37.69 176 LYS A O 1
ATOM 1384 N N . ARG A 1 177 ? 6.717 -17.276 -8.890 1.00 37.59 177 ARG A N 1
ATOM 1385 C CA . ARG A 1 177 ? 6.534 -15.814 -8.934 1.00 37.59 177 ARG A CA 1
ATOM 1386 C C . ARG A 1 177 ? 7.812 -15.094 -8.486 1.00 37.59 177 ARG A C 1
ATOM 1388 O O . ARG A 1 177 ? 8.402 -15.450 -7.470 1.00 37.59 177 ARG A O 1
ATOM 1395 N N . ARG A 1 178 ? 8.232 -14.083 -9.251 1.00 35.59 178 ARG A N 1
ATOM 1396 C CA . ARG A 1 178 ? 9.403 -13.249 -8.950 1.00 35.59 178 ARG A CA 1
ATOM 1397 C C . ARG A 1 178 ? 9.076 -12.283 -7.809 1.00 35.59 178 ARG A C 1
ATOM 1399 O O . ARG A 1 178 ? 8.220 -11.424 -7.976 1.00 35.59 178 ARG A O 1
ATOM 1406 N N . ILE A 1 179 ? 9.797 -12.393 -6.698 1.00 40.38 179 ILE A N 1
ATOM 1407 C CA . ILE A 1 179 ? 9.895 -11.348 -5.672 1.00 40.38 179 ILE A CA 1
ATOM 1408 C C . ILE A 1 179 ? 11.221 -10.610 -5.933 1.00 40.38 179 ILE A C 1
ATOM 1410 O O . ILE A 1 179 ? 12.263 -11.271 -5.972 1.00 40.38 179 ILE A O 1
ATOM 1414 N N . PRO A 1 180 ? 11.244 -9.284 -6.155 1.00 35.72 180 PRO A N 1
ATOM 1415 C CA . PRO A 1 180 ? 12.499 -8.564 -6.320 1.00 35.72 180 PRO A CA 1
ATOM 1416 C C . PRO A 1 180 ? 13.190 -8.385 -4.958 1.00 35.72 180 PRO A C 1
ATOM 1418 O O . PRO A 1 180 ? 12.696 -7.678 -4.081 1.00 35.72 180 PRO A O 1
ATOM 1421 N N . CYS A 1 181 ? 14.353 -9.022 -4.777 1.00 35.41 181 CYS A N 1
ATOM 1422 C CA . CYS A 1 181 ? 15.207 -8.832 -3.602 1.00 35.41 181 CYS A CA 1
ATOM 1423 C C . CYS A 1 181 ? 15.701 -7.382 -3.524 1.00 35.41 181 CYS A C 1
ATOM 1425 O O . CYS A 1 181 ? 16.504 -6.933 -4.343 1.00 35.41 181 CYS A O 1
ATOM 1427 N N . ARG A 1 182 ? 15.239 -6.664 -2.501 1.00 43.53 182 ARG A N 1
ATOM 1428 C CA . ARG A 1 182 ? 15.515 -5.248 -2.256 1.00 43.53 182 ARG A CA 1
ATOM 1429 C C . ARG A 1 182 ? 16.380 -5.091 -1.003 1.00 43.53 182 ARG A C 1
ATOM 1431 O O . ARG A 1 182 ? 15.900 -4.608 0.010 1.00 43.53 182 ARG A O 1
ATOM 1438 N N . ARG A 1 183 ? 17.646 -5.516 -1.036 1.00 43.50 183 ARG A N 1
ATOM 1439 C CA . ARG A 1 183 ? 18.655 -5.127 -0.029 1.00 43.50 183 ARG A CA 1
ATOM 1440 C C . ARG A 1 183 ? 20.060 -5.280 -0.609 1.00 43.50 183 ARG A C 1
ATOM 1442 O O . ARG A 1 183 ? 20.373 -6.270 -1.266 1.00 43.50 183 ARG A O 1
ATOM 1449 N N . SER A 1 184 ? 20.872 -4.251 -0.408 1.00 41.72 184 SER A N 1
ATOM 1450 C CA . SER A 1 184 ? 22.247 -4.136 -0.885 1.00 41.72 184 SER A CA 1
ATOM 1451 C C . SER A 1 184 ? 23.105 -5.277 -0.335 1.00 41.72 184 SER A C 1
ATOM 1453 O O . SER A 1 184 ? 23.398 -5.317 0.854 1.00 41.72 184 SER A O 1
ATOM 1455 N N . LEU A 1 185 ? 23.507 -6.208 -1.199 1.00 42.69 185 LEU A N 1
ATOM 1456 C CA . LEU A 1 185 ? 24.467 -7.256 -0.860 1.00 42.69 185 LEU A CA 1
ATOM 1457 C C . LEU A 1 185 ? 25.868 -6.634 -0.820 1.00 42.69 185 LEU A C 1
ATOM 1459 O O . LEU A 1 185 ? 26.402 -6.252 -1.862 1.00 42.69 185 LEU A O 1
ATOM 1463 N N . SER A 1 186 ? 26.468 -6.523 0.365 1.00 40.84 186 SER A N 1
ATOM 1464 C CA . SER A 1 186 ? 27.905 -6.278 0.489 1.00 40.84 186 SER A CA 1
ATOM 1465 C C . SER A 1 186 ? 28.630 -7.627 0.505 1.00 40.84 186 SER A C 1
ATOM 1467 O O . SER A 1 186 ? 28.318 -8.517 1.292 1.00 40.84 186 SER A O 1
ATOM 1469 N N . CYS A 1 187 ? 29.589 -7.816 -0.402 1.00 35.94 187 CYS A N 1
ATOM 1470 C CA . CYS A 1 187 ? 30.443 -9.000 -0.394 1.00 35.94 187 CYS A CA 1
ATOM 1471 C C . CYS A 1 187 ? 31.718 -8.682 0.397 1.00 35.94 187 CYS A C 1
ATOM 1473 O O . CYS A 1 187 ? 32.532 -7.878 -0.057 1.00 35.94 187 CYS A O 1
ATOM 1475 N N . ARG A 1 188 ? 31.918 -9.313 1.561 1.00 42.28 188 ARG A N 1
ATOM 1476 C CA . ARG A 1 188 ? 33.185 -9.243 2.307 1.00 42.28 188 ARG A CA 1
ATOM 1477 C C . ARG A 1 188 ? 34.037 -10.472 1.970 1.00 42.28 188 ARG A C 1
ATOM 1479 O O . ARG A 1 188 ? 33.539 -11.593 1.937 1.00 42.28 188 ARG A O 1
ATOM 1486 N N . ARG A 1 189 ? 35.317 -10.251 1.663 1.00 36.84 189 ARG A N 1
ATOM 1487 C CA . ARG A 1 189 ? 36.273 -11.296 1.273 1.00 36.84 189 ARG A CA 1
ATOM 1488 C C . ARG A 1 189 ? 36.886 -11.899 2.537 1.00 36.84 189 ARG A C 1
ATOM 1490 O O . ARG A 1 189 ? 37.682 -11.234 3.189 1.00 36.84 189 ARG A O 1
ATOM 1497 N N . THR A 1 190 ? 36.550 -13.137 2.872 1.00 41.34 190 THR A N 1
ATOM 1498 C CA . THR A 1 190 ? 37.301 -13.926 3.860 1.00 41.34 190 THR A CA 1
ATOM 1499 C C . THR A 1 190 ? 37.907 -15.130 3.152 1.00 41.34 190 THR A C 1
ATOM 1501 O O . THR A 1 190 ? 37.189 -15.879 2.495 1.00 41.34 190 THR A O 1
ATOM 1504 N N . SER A 1 191 ? 39.238 -15.249 3.227 1.00 42.53 191 SER A N 1
ATOM 1505 C CA . SER A 1 191 ? 39.991 -16.484 2.944 1.00 42.53 191 SER A CA 1
ATOM 1506 C C . SER A 1 191 ? 39.585 -17.239 1.664 1.00 42.53 191 SER A C 1
ATOM 1508 O O . SER A 1 191 ? 39.129 -18.379 1.688 1.00 42.53 191 SER A O 1
ATOM 1510 N N . GLY A 1 192 ? 39.777 -16.595 0.508 1.00 51.38 192 GLY A N 1
ATOM 1511 C CA . GLY A 1 192 ? 39.878 -17.285 -0.789 1.00 51.38 192 GLY A CA 1
ATOM 1512 C C . GLY A 1 192 ? 38.596 -17.884 -1.383 1.00 51.38 192 GLY A C 1
ATOM 1513 O O . GLY A 1 192 ? 38.625 -18.302 -2.535 1.00 51.38 192 GLY A O 1
ATOM 1514 N N . THR A 1 193 ? 37.457 -17.867 -0.685 1.00 39.16 193 THR A N 1
ATOM 1515 C CA . THR A 1 193 ? 36.163 -18.322 -1.224 1.00 39.16 193 THR A CA 1
ATOM 1516 C C . THR A 1 193 ? 35.064 -17.289 -0.969 1.00 39.16 193 THR A C 1
ATOM 1518 O O . THR A 1 193 ? 34.891 -16.785 0.137 1.00 39.16 193 THR A O 1
ATOM 1521 N N . TRP A 1 194 ? 34.306 -16.934 -2.012 1.00 37.78 194 TRP A N 1
ATOM 1522 C CA . TRP A 1 194 ? 33.172 -16.012 -1.889 1.00 37.78 194 TRP A CA 1
ATOM 1523 C C . TRP A 1 194 ? 31.981 -16.740 -1.251 1.00 37.78 194 TRP A C 1
ATOM 1525 O O . TRP A 1 194 ? 31.209 -17.393 -1.951 1.00 37.78 194 TRP A O 1
ATOM 1535 N N . ARG A 1 195 ? 31.800 -16.623 0.069 1.00 44.91 195 ARG A N 1
ATOM 1536 C CA . ARG A 1 195 ? 30.531 -16.990 0.722 1.00 44.91 195 ARG A CA 1
ATOM 1537 C C . ARG A 1 195 ? 29.593 -15.787 0.776 1.00 44.91 195 ARG A C 1
ATOM 1539 O O . ARG A 1 195 ? 30.003 -14.685 1.130 1.00 44.91 195 ARG A O 1
ATOM 1546 N N . ARG A 1 196 ? 28.317 -16.010 0.440 1.00 42.84 196 ARG A N 1
ATOM 1547 C CA . ARG A 1 196 ? 27.232 -15.070 0.751 1.00 42.84 196 ARG A CA 1
ATOM 1548 C C . ARG A 1 196 ? 26.895 -15.238 2.225 1.00 42.84 196 ARG A C 1
ATOM 1550 O O . ARG A 1 196 ? 26.455 -16.314 2.614 1.00 42.84 196 ARG A O 1
ATOM 1557 N N . ILE A 1 197 ? 27.094 -14.198 3.019 1.00 41.81 197 ILE A N 1
ATOM 1558 C CA . ILE A 1 197 ? 26.556 -14.134 4.376 1.00 41.81 197 ILE A CA 1
ATOM 1559 C C . ILE A 1 197 ? 25.489 -13.045 4.344 1.00 41.81 197 ILE A C 1
ATOM 1561 O O . ILE A 1 197 ? 25.802 -11.873 4.143 1.00 41.81 197 ILE A O 1
ATOM 1565 N N . CYS A 1 198 ? 24.225 -13.446 4.466 1.00 36.72 198 CYS A N 1
ATOM 1566 C CA . CYS A 1 198 ? 23.141 -12.520 4.763 1.00 36.72 198 CYS A CA 1
ATOM 1567 C C . CYS A 1 198 ? 23.195 -12.256 6.267 1.00 36.72 198 CYS A C 1
ATOM 1569 O O . CYS A 1 198 ? 22.788 -13.109 7.046 1.00 36.72 198 CYS A O 1
ATOM 1571 N N . THR A 1 199 ? 23.734 -11.116 6.690 1.00 43.34 199 THR A N 1
ATOM 1572 C CA . THR A 1 199 ? 23.545 -10.665 8.072 1.00 43.34 199 THR A CA 1
ATOM 1573 C C . THR A 1 199 ? 22.183 -9.984 8.162 1.00 43.34 199 THR A C 1
ATOM 1575 O O . THR A 1 199 ? 22.000 -8.883 7.636 1.00 43.34 199 THR A O 1
ATOM 1578 N N . GLU A 1 200 ? 21.215 -10.656 8.781 1.00 34.91 200 GLU A N 1
ATOM 1579 C CA . GLU A 1 200 ? 20.004 -10.024 9.304 1.00 34.91 200 GLU A CA 1
ATOM 1580 C C . GLU A 1 200 ? 20.409 -9.110 10.463 1.00 34.91 200 GLU A C 1
ATOM 1582 O O . GLU A 1 200 ? 20.824 -9.575 11.520 1.00 34.91 200 GLU A O 1
ATOM 1587 N N . SER A 1 201 ? 20.337 -7.797 10.252 1.00 33.94 201 SER A N 1
ATOM 1588 C CA . SER A 1 201 ? 20.176 -6.866 11.367 1.00 33.94 201 SER A CA 1
ATOM 1589 C C . SER A 1 201 ? 18.681 -6.645 11.547 1.00 33.94 201 SER A C 1
ATOM 1591 O O . SER A 1 201 ? 18.011 -6.224 10.593 1.00 33.94 201 SER A O 1
ATOM 1593 N N . TYR A 1 202 ? 18.228 -7.038 12.738 1.00 37.19 202 TYR A N 1
ATOM 1594 C CA . TYR A 1 202 ? 16.900 -6.859 13.320 1.00 37.19 202 TYR A CA 1
ATOM 1595 C C . TYR A 1 202 ? 16.458 -5.392 13.253 1.00 37.19 202 TYR A C 1
ATOM 1597 O O . TYR A 1 202 ? 17.333 -4.515 13.456 1.00 37.19 202 TYR A O 1
#

Radius of gyration: 33.35 Å; chains: 1; bounding box: 78×61×93 Å

pLDDT: mean 70.09, std 23.15, range [31.23, 96.69]

InterPro domains:
  IPR000435 Tektins [PTHR19960] (23-143)
  IPR048256 Tektin-like [PF03148] (26-143)